Protein AF-A0ABD1WB17-F1 (afdb_monomer)

Foldseek 3Di:
DPVVCVPVDDPVLVVLVVVLVVQCPDPDPVSNDDVVVVVVSVVVSVVVVVVDDDDDDDDDDDDDDDDDDDDDDDDDDDPDPPPDDDDPPDDLDDPPAQKDKDKDDDPPDDDDLQDDDQAFIKIFIARNPPRDTPDMDTPDDHPVSDPQAKDAQTFDDDDWDADSVVRDTHTHTDDTSHHHPVVVVVVVD

Structure (mmCIF, N/CA/C/O backbone):
data_AF-A0ABD1WB17-F1
#
_entry.id   AF-A0ABD1WB17-F1
#
loop_
_atom_site.group_PDB
_atom_site.id
_atom_site.type_symbol
_atom_site.label_atom_id
_atom_site.label_alt_id
_atom_site.label_comp_id
_atom_site.label_asym_id
_atom_site.label_entity_id
_atom_site.label_seq_id
_atom_site.pdbx_PDB_ins_code
_atom_site.Cartn_x
_atom_site.Cartn_y
_atom_site.Cartn_z
_atom_site.occupancy
_atom_site.B_iso_or_equiv
_atom_site.auth_seq_id
_atom_site.auth_comp_id
_atom_site.auth_asym_id
_atom_site.auth_atom_id
_atom_site.pdbx_PDB_model_num
ATOM 1 N N . MET A 1 1 ? 2.586 19.339 8.508 1.00 58.25 1 MET A N 1
ATOM 2 C CA . MET A 1 1 ? 1.243 19.134 9.093 1.00 58.25 1 MET A CA 1
ATOM 3 C C . MET A 1 1 ? 0.232 19.172 7.961 1.00 58.25 1 MET A C 1
ATOM 5 O O . MET A 1 1 ? 0.450 19.942 7.033 1.00 58.25 1 MET A O 1
ATOM 9 N N . ASP A 1 2 ? -0.795 18.322 7.998 1.00 62.12 2 ASP A N 1
ATOM 10 C CA . ASP A 1 2 ? -1.829 18.265 6.956 1.00 62.12 2 ASP A CA 1
ATOM 11 C C . ASP A 1 2 ? -2.572 19.608 6.873 1.00 62.12 2 ASP A C 1
ATOM 13 O O . ASP A 1 2 ? -3.225 20.031 7.829 1.00 62.12 2 ASP A O 1
ATOM 17 N N . THR A 1 3 ? -2.436 20.297 5.739 1.00 72.06 3 THR A N 1
ATOM 18 C CA . THR A 1 3 ? -3.050 21.609 5.503 1.00 72.06 3 THR A CA 1
ATOM 19 C C . THR A 1 3 ? -4.571 21.531 5.401 1.00 72.06 3 THR A C 1
ATOM 21 O O . THR A 1 3 ? -5.233 22.544 5.607 1.00 72.06 3 THR A O 1
ATOM 24 N N . LYS A 1 4 ? -5.141 20.342 5.155 1.00 74.38 4 LYS A N 1
ATOM 25 C CA . LYS A 1 4 ? -6.593 20.117 5.089 1.00 74.38 4 LYS A CA 1
ATOM 26 C C . LYS A 1 4 ? -7.264 20.052 6.453 1.00 74.38 4 LYS A C 1
ATOM 28 O O . LYS A 1 4 ? -8.487 20.079 6.522 1.00 74.38 4 LYS A O 1
ATOM 33 N N . LEU A 1 5 ? -6.492 19.942 7.535 1.00 73.06 5 LEU A N 1
ATOM 34 C CA . LEU A 1 5 ? -7.065 19.917 8.877 1.00 73.06 5 LEU A CA 1
ATOM 35 C C . LEU A 1 5 ? -7.537 21.299 9.339 1.00 73.06 5 LEU A C 1
ATOM 37 O O . LEU A 1 5 ? -8.247 21.356 10.333 1.00 73.06 5 LEU A O 1
ATOM 41 N N . GLU A 1 6 ? -7.152 22.389 8.659 1.00 76.44 6 GLU A N 1
ATOM 42 C CA . GLU A 1 6 ? -7.655 23.762 8.880 1.00 76.44 6 GLU A CA 1
ATOM 43 C C . GLU A 1 6 ? -7.700 24.212 10.362 1.00 76.44 6 GLU A C 1
ATOM 45 O O . GLU A 1 6 ? -8.516 25.038 10.756 1.00 76.44 6 GLU A O 1
ATOM 50 N N . GLY A 1 7 ? -6.838 23.653 11.222 1.00 74.44 7 GLY A N 1
ATOM 51 C CA . GLY A 1 7 ? -6.840 23.928 12.665 1.00 74.44 7 GLY A CA 1
ATOM 52 C C . GLY A 1 7 ? -7.965 23.256 13.470 1.00 74.44 7 GLY A C 1
ATOM 53 O O . GLY A 1 7 ? -8.102 23.531 14.660 1.00 74.44 7 GLY A O 1
ATOM 54 N N . GLN A 1 8 ? -8.742 22.346 12.875 1.00 79.81 8 GLN A N 1
ATOM 55 C CA . GLN A 1 8 ? -9.822 21.583 13.516 1.00 79.81 8 GLN A CA 1
ATOM 56 C C . GLN A 1 8 ? -9.300 20.433 14.400 1.00 79.81 8 GLN A C 1
ATOM 58 O O . GLN A 1 8 ? -9.746 19.289 14.311 1.00 79.81 8 GLN A O 1
ATOM 63 N N . TYR A 1 9 ? -8.327 20.716 15.261 1.00 80.62 9 TYR A N 1
ATOM 64 C CA . TYR A 1 9 ? -7.780 19.754 16.214 1.00 80.62 9 TYR A CA 1
ATOM 65 C C . TYR A 1 9 ? -7.309 20.458 17.493 1.00 80.62 9 TYR A C 1
ATOM 67 O O . TYR A 1 9 ? -6.870 21.609 17.449 1.00 80.62 9 TYR A O 1
ATOM 75 N N . PRO A 1 10 ? -7.360 19.785 18.657 1.00 84.75 10 PRO A N 1
ATOM 76 C CA . PRO A 1 10 ? -6.843 20.356 19.893 1.00 84.75 10 PRO A CA 1
ATOM 77 C C . PRO A 1 10 ? -5.322 20.514 19.788 1.00 84.75 10 PRO A C 1
ATOM 79 O O . PRO A 1 10 ? -4.594 19.523 19.723 1.00 84.75 10 PRO A O 1
ATOM 82 N N . GLN A 1 11 ? -4.829 21.756 19.807 1.00 84.88 11 GLN A N 1
ATOM 83 C CA . GLN A 1 11 ? -3.396 22.058 19.669 1.00 84.88 11 GLN A CA 1
ATOM 84 C C . GLN A 1 11 ? -2.542 21.322 20.710 1.00 84.88 11 GLN A C 1
ATOM 86 O O . GLN A 1 11 ? -1.516 20.740 20.366 1.00 84.88 11 GLN A O 1
ATOM 91 N N . LYS A 1 12 ? -3.011 21.267 21.964 1.00 86.25 12 LYS A N 1
ATOM 92 C CA . LYS A 1 12 ? -2.354 20.520 23.047 1.00 86.25 12 LYS A CA 1
ATOM 93 C C . LYS A 1 12 ? -2.258 19.023 22.734 1.00 86.25 12 LYS A C 1
ATOM 95 O O . LYS A 1 12 ? -1.212 18.423 22.946 1.00 86.25 12 LYS A O 1
ATOM 100 N N . GLY A 1 13 ? -3.323 18.437 22.185 1.00 86.88 13 GLY A N 1
ATOM 101 C CA . GLY A 1 13 ? -3.338 17.024 21.807 1.00 86.88 13 GLY A CA 1
ATOM 102 C C . GLY A 1 13 ? -2.407 16.725 20.632 1.00 86.88 13 GLY A C 1
ATOM 103 O O . GLY A 1 13 ? -1.666 15.749 20.665 1.00 86.88 13 GLY A O 1
ATOM 104 N N . ALA A 1 14 ? -2.378 17.602 19.626 1.00 87.62 14 ALA A N 1
ATOM 105 C CA . ALA A 1 14 ? -1.456 17.473 18.501 1.00 87.62 14 ALA A CA 1
ATOM 106 C C . ALA A 1 14 ? 0.013 17.608 18.928 1.00 87.62 14 ALA A C 1
ATOM 108 O O . ALA A 1 14 ? 0.858 16.863 18.438 1.00 87.62 14 ALA A O 1
ATOM 109 N N . PHE A 1 15 ? 0.313 18.520 19.856 1.00 89.44 15 PHE A N 1
ATOM 110 C CA . PHE A 1 15 ? 1.656 18.674 20.408 1.00 89.44 15 PHE A CA 1
ATOM 111 C C . PHE A 1 15 ? 2.104 17.411 21.151 1.00 89.44 15 PHE A C 1
ATOM 113 O O . PHE A 1 15 ? 3.139 16.851 20.810 1.00 89.44 15 PHE A O 1
ATOM 120 N N . ILE A 1 16 ? 1.290 16.905 22.083 1.00 89.88 16 ILE A N 1
ATOM 121 C CA . ILE A 1 16 ? 1.591 15.674 22.833 1.00 89.88 16 ILE A CA 1
ATOM 122 C C . ILE A 1 16 ? 1.767 14.478 21.880 1.00 89.88 16 ILE A C 1
ATOM 124 O O . ILE A 1 16 ? 2.733 13.725 22.007 1.00 89.88 16 ILE A O 1
ATOM 128 N N . ALA A 1 17 ? 0.892 14.334 20.877 1.00 90.44 17 ALA A N 1
ATOM 129 C CA . ALA A 1 17 ? 1.001 13.282 19.864 1.00 90.44 17 ALA A CA 1
ATOM 130 C C . ALA A 1 17 ? 2.302 13.382 19.043 1.00 90.44 17 ALA A C 1
ATOM 132 O O . ALA A 1 17 ? 2.933 12.367 18.751 1.00 90.44 17 ALA A O 1
ATOM 133 N N . ALA A 1 18 ? 2.735 14.594 18.686 1.00 90.81 18 ALA A N 1
ATOM 134 C CA . ALA A 1 18 ? 4.003 14.800 17.991 1.00 90.81 18 ALA A CA 1
ATOM 135 C C . ALA A 1 18 ? 5.208 14.478 18.892 1.00 90.81 18 ALA A C 1
ATOM 137 O O . ALA A 1 18 ? 6.166 13.851 18.437 1.00 90.81 18 ALA A O 1
ATOM 138 N N . THR A 1 19 ? 5.146 14.858 20.170 1.00 92.00 19 THR A N 1
ATOM 139 C CA . THR A 1 19 ? 6.204 14.602 21.153 1.00 92.00 19 THR A CA 1
ATOM 140 C C . THR A 1 19 ? 6.411 13.112 21.400 1.00 92.00 19 THR A C 1
ATOM 142 O O . THR A 1 19 ? 7.558 12.680 21.422 1.00 92.00 19 THR A O 1
ATOM 145 N N . ILE A 1 20 ? 5.343 12.315 21.531 1.00 93.75 20 ILE A N 1
ATOM 146 C CA . ILE A 1 20 ? 5.462 10.859 21.735 1.00 93.75 20 ILE A CA 1
ATOM 147 C C . ILE A 1 20 ? 5.900 10.131 20.451 1.00 93.75 20 ILE A C 1
ATOM 149 O O . ILE A 1 20 ? 6.627 9.141 20.514 1.00 93.75 20 ILE A O 1
ATOM 153 N N . ALA A 1 21 ? 5.521 10.634 19.269 1.00 93.69 21 ALA A N 1
ATOM 154 C CA . ALA A 1 21 ? 5.894 10.031 17.987 1.00 93.69 21 ALA A CA 1
ATOM 155 C C . ALA A 1 21 ? 7.385 10.210 17.650 1.00 93.69 21 ALA A C 1
ATOM 157 O O . ALA A 1 21 ? 7.997 9.316 17.064 1.00 93.69 21 ALA A O 1
ATOM 158 N N . LEU A 1 22 ? 7.983 11.342 18.028 1.00 92.81 22 LEU A N 1
ATOM 159 C CA . LEU A 1 22 ? 9.381 11.655 17.728 1.00 92.81 22 LEU A CA 1
ATOM 160 C C . LEU A 1 22 ? 10.385 10.585 18.219 1.00 92.81 22 LEU A C 1
ATOM 162 O O . LEU A 1 22 ? 11.173 10.112 17.397 1.00 92.81 22 LEU A O 1
ATOM 166 N N . PRO A 1 23 ? 10.376 10.149 19.495 1.00 92.81 23 PRO A N 1
ATOM 167 C CA . PRO A 1 23 ? 11.294 9.117 19.967 1.00 92.81 23 PRO A CA 1
ATOM 168 C C . PRO A 1 23 ? 10.953 7.730 19.399 1.00 92.81 23 PRO A C 1
ATOM 170 O O . PRO A 1 23 ? 11.864 6.944 19.146 1.00 92.81 23 PRO A O 1
ATOM 173 N N . CYS A 1 24 ? 9.679 7.439 19.093 1.00 93.56 24 CYS A N 1
ATOM 174 C CA . CYS A 1 24 ? 9.278 6.190 18.426 1.00 93.56 24 CYS A CA 1
ATOM 175 C C . CYS A 1 24 ? 9.945 6.014 17.053 1.00 93.56 24 CYS A C 1
ATOM 177 O O . CYS A 1 24 ? 10.317 4.904 16.677 1.00 93.56 24 CYS A O 1
ATOM 179 N N . LEU A 1 25 ? 10.125 7.115 16.320 1.00 93.00 25 LEU A N 1
ATOM 180 C CA . LEU A 1 25 ? 10.757 7.140 14.999 1.00 93.00 25 LEU A CA 1
ATOM 181 C C . LEU A 1 25 ? 12.289 7.262 15.060 1.00 93.00 25 LEU A C 1
ATOM 183 O O . LEU A 1 25 ? 12.939 7.387 14.020 1.00 93.00 25 LEU A O 1
ATOM 187 N N . SER A 1 26 ? 12.888 7.238 16.256 1.00 90.19 26 SER A N 1
ATOM 188 C CA . SER A 1 26 ? 14.334 7.385 16.403 1.00 90.19 26 SER A CA 1
ATOM 189 C C . SER A 1 26 ? 15.094 6.252 15.708 1.00 90.19 26 SER A C 1
ATOM 191 O O . SER A 1 26 ? 14.714 5.075 15.765 1.00 90.19 26 SER A O 1
ATOM 193 N N . ARG A 1 27 ? 16.216 6.600 15.068 1.00 88.56 27 ARG A N 1
ATOM 194 C CA . ARG A 1 27 ? 17.145 5.627 14.470 1.00 88.56 27 ARG A CA 1
ATOM 195 C C . ARG A 1 27 ? 17.815 4.757 15.527 1.00 88.56 27 ARG A C 1
ATOM 197 O O . ARG A 1 27 ? 18.153 3.614 15.246 1.00 88.56 27 ARG A O 1
ATOM 204 N N . GLU A 1 28 ? 17.990 5.289 16.732 1.00 90.12 28 GLU A N 1
ATOM 205 C CA . GLU A 1 28 ? 18.621 4.584 17.840 1.00 90.12 28 GLU A CA 1
ATOM 206 C C . GLU A 1 28 ? 17.569 3.782 18.616 1.00 90.12 28 GLU A C 1
ATOM 208 O O . GLU A 1 28 ? 16.696 4.381 19.248 1.00 90.12 28 GLU A O 1
ATOM 213 N N . PRO A 1 29 ? 17.648 2.436 18.641 1.00 87.75 29 PRO A N 1
ATOM 214 C CA . PRO A 1 29 ? 16.646 1.608 19.314 1.00 87.75 29 PRO A CA 1
ATOM 215 C C . PRO A 1 29 ? 16.513 1.908 20.809 1.00 87.75 29 PRO A C 1
ATOM 217 O O . PRO A 1 29 ? 15.438 1.760 21.372 1.00 87.75 29 PRO A O 1
ATOM 220 N N . LYS A 1 30 ? 17.600 2.364 21.444 1.00 89.56 30 LYS A N 1
ATOM 221 C CA . LYS A 1 30 ? 17.641 2.697 22.876 1.00 89.56 30 LYS A CA 1
ATOM 222 C C . LYS A 1 30 ? 16.856 3.961 23.232 1.00 89.56 30 LYS A C 1
ATOM 224 O O . LYS A 1 30 ? 16.515 4.137 24.392 1.00 89.56 30 LYS A O 1
ATOM 229 N N . LEU A 1 31 ? 16.603 4.833 22.254 1.00 91.38 31 LEU A N 1
ATOM 230 C CA . LEU A 1 31 ? 15.829 6.062 22.435 1.00 91.38 31 LEU A CA 1
ATOM 231 C C . LEU A 1 31 ? 14.335 5.854 22.162 1.00 91.38 31 LEU A C 1
ATOM 233 O O . LEU A 1 31 ? 13.552 6.784 22.337 1.00 91.38 31 LEU A O 1
ATOM 237 N N . ARG A 1 32 ? 13.936 4.659 21.707 1.00 94.94 32 ARG A N 1
ATOM 238 C CA . ARG A 1 32 ? 12.530 4.337 21.472 1.00 94.94 32 ARG A CA 1
ATOM 239 C C . ARG A 1 32 ? 11.870 3.998 22.810 1.00 94.94 32 ARG A C 1
ATOM 241 O O . ARG A 1 32 ? 12.412 3.172 23.547 1.00 94.94 32 ARG A O 1
ATOM 248 N N . PRO A 1 33 ? 10.724 4.614 23.129 1.00 95.25 33 PRO A N 1
ATOM 249 C CA . PRO A 1 33 ? 10.045 4.374 24.390 1.00 95.25 33 PRO A CA 1
ATOM 250 C C . PRO A 1 33 ? 9.483 2.952 24.431 1.00 95.25 33 PRO A C 1
ATOM 252 O O . PRO A 1 33 ? 9.235 2.320 23.399 1.00 95.25 33 PRO A O 1
ATOM 255 N N . ASN A 1 34 ? 9.245 2.452 25.641 1.00 93.75 34 ASN A N 1
ATOM 256 C CA . ASN A 1 34 ? 8.496 1.215 25.810 1.00 93.75 34 ASN A CA 1
ATOM 257 C C . ASN A 1 34 ? 7.017 1.468 25.472 1.00 93.75 34 ASN A C 1
ATOM 259 O O . ASN A 1 34 ? 6.482 2.541 25.753 1.00 93.75 34 ASN A O 1
ATOM 263 N N . MET A 1 35 ? 6.327 0.467 24.926 1.00 93.94 35 MET A N 1
ATOM 264 C CA . MET A 1 35 ? 4.904 0.573 24.603 1.00 93.94 35 MET A CA 1
ATOM 265 C C . MET A 1 35 ? 4.048 0.957 25.810 1.00 93.94 35 MET A C 1
ATOM 267 O O . MET A 1 35 ? 3.045 1.634 25.630 1.00 93.94 35 MET A O 1
ATOM 271 N N . THR A 1 36 ? 4.453 0.613 27.033 1.00 93.62 36 THR A N 1
ATOM 272 C CA . THR A 1 36 ? 3.758 1.049 28.254 1.00 93.62 36 THR A CA 1
ATOM 273 C C . THR A 1 36 ? 3.724 2.576 28.403 1.00 93.62 36 THR A C 1
ATOM 275 O O . THR A 1 36 ? 2.696 3.133 28.775 1.00 93.62 36 THR A O 1
ATOM 278 N N . GLU A 1 37 ? 4.823 3.260 28.077 1.00 91.69 37 GLU A N 1
ATOM 279 C CA . GLU A 1 37 ? 4.939 4.727 28.126 1.00 91.69 37 GLU A CA 1
ATOM 280 C C . GLU A 1 37 ? 4.180 5.396 26.970 1.00 91.69 37 GLU A C 1
ATOM 282 O O . GLU A 1 37 ? 3.561 6.452 27.121 1.00 91.69 37 GLU A O 1
ATOM 287 N N . VAL A 1 38 ? 4.172 4.743 25.806 1.00 94.81 38 VAL A N 1
ATOM 288 C CA . VAL A 1 38 ? 3.355 5.176 24.669 1.00 94.81 38 VAL A CA 1
ATOM 289 C C . VAL A 1 38 ? 1.871 5.087 25.022 1.00 94.81 38 VAL A C 1
ATOM 291 O O . VAL A 1 38 ? 1.133 6.046 24.809 1.00 94.81 38 VAL A O 1
ATOM 294 N N . LEU A 1 39 ? 1.429 3.964 25.592 1.00 93.56 39 LEU A N 1
ATOM 295 C CA . LEU A 1 39 ? 0.028 3.734 25.938 1.00 93.56 39 LEU A CA 1
ATOM 296 C C . LEU A 1 39 ? -0.477 4.731 26.981 1.00 93.56 39 LEU A C 1
ATOM 298 O O . LEU A 1 39 ? -1.528 5.327 26.757 1.00 93.56 39 LEU A O 1
ATOM 302 N N . SER A 1 40 ? 0.285 4.994 28.046 1.00 92.19 40 SER A N 1
ATOM 303 C CA . SER A 1 40 ? -0.122 5.973 29.063 1.00 92.19 40 SER A CA 1
ATOM 304 C C . SER A 1 40 ? -0.321 7.374 28.472 1.00 92.19 40 SER A C 1
ATOM 306 O O . SER A 1 40 ? -1.308 8.049 28.770 1.00 92.19 40 SER A O 1
ATOM 308 N N . THR A 1 41 ? 0.565 7.789 27.565 1.00 90.38 41 THR A N 1
ATOM 309 C CA . THR A 1 41 ? 0.472 9.095 26.898 1.00 90.38 41 THR A CA 1
ATOM 310 C C . THR A 1 41 ? -0.719 9.156 25.931 1.00 90.38 41 THR A C 1
ATOM 312 O O . THR A 1 41 ? -1.404 10.175 25.823 1.00 90.38 41 THR A O 1
ATOM 315 N N . LEU A 1 42 ? -1.009 8.059 25.223 1.00 91.75 42 LEU A N 1
ATOM 316 C CA . LEU A 1 42 ? -2.160 7.975 24.319 1.00 91.75 42 LEU A CA 1
ATOM 317 C C . LEU A 1 42 ? -3.500 7.931 25.072 1.00 91.75 42 LEU A C 1
ATOM 319 O O . LEU A 1 42 ? -4.488 8.481 24.585 1.00 91.75 42 LEU A O 1
ATOM 323 N N . GLU A 1 43 ? -3.552 7.317 26.251 1.00 92.25 43 GLU A N 1
ATOM 324 C CA . GLU A 1 43 ? -4.732 7.323 27.122 1.00 92.25 43 GLU A CA 1
ATOM 325 C C . GLU A 1 43 ? -5.028 8.733 27.658 1.00 92.25 43 GLU A C 1
ATOM 327 O O . GLU A 1 43 ? -6.182 9.175 27.628 1.00 92.25 43 GLU A O 1
ATOM 332 N N . GLU A 1 44 ? -3.997 9.501 28.032 1.00 87.31 44 GLU A N 1
ATOM 333 C CA . GLU A 1 44 ? -4.152 10.920 28.380 1.00 87.31 44 GLU A CA 1
ATOM 334 C C . GLU A 1 44 ? -4.764 11.711 27.209 1.00 87.31 44 GLU A C 1
ATOM 336 O O . GLU A 1 44 ? -5.723 12.469 27.393 1.00 87.31 44 GLU A O 1
ATOM 341 N N . LEU A 1 45 ? -4.296 11.480 25.978 1.00 86.25 45 LEU A N 1
ATOM 342 C CA . LEU A 1 45 ? -4.859 12.106 24.776 1.00 86.25 45 LEU A CA 1
ATOM 343 C C . LEU A 1 45 ? -6.335 11.752 24.540 1.00 86.25 45 LEU A C 1
ATOM 345 O O . LEU A 1 45 ? -7.108 12.606 24.091 1.00 86.25 45 LEU A O 1
ATOM 349 N N . GLN A 1 46 ? -6.750 10.523 24.853 1.00 85.31 46 GLN A N 1
ATOM 350 C CA . GLN A 1 46 ? -8.158 10.125 24.781 1.00 85.31 46 GLN A CA 1
ATOM 351 C C . GLN A 1 46 ? -9.007 10.853 25.831 1.00 85.31 46 GLN A C 1
ATOM 353 O O . GLN A 1 46 ? -10.114 11.294 25.514 1.00 85.31 46 GLN A O 1
ATOM 358 N N . SER A 1 47 ? -8.471 11.077 27.034 1.00 77.06 47 SER A N 1
ATOM 359 C CA . SER A 1 47 ? -9.159 11.843 28.084 1.00 77.06 47 SER A CA 1
ATOM 360 C C . SER A 1 47 ? -9.350 13.328 27.712 1.00 77.06 47 SER A C 1
ATOM 362 O O . SER A 1 47 ? -10.402 13.921 27.975 1.00 77.06 47 SER A O 1
ATOM 364 N N . LEU A 1 48 ? -8.390 13.925 26.993 1.00 71.88 48 LEU A N 1
ATOM 365 C CA . LEU A 1 48 ? -8.473 15.309 26.502 1.00 71.88 48 LEU A CA 1
ATOM 366 C C . LEU A 1 48 ? -9.500 15.474 25.371 1.00 71.88 48 LEU A C 1
ATOM 368 O O . LEU A 1 48 ? -10.113 16.534 25.230 1.00 71.88 48 LEU A O 1
ATOM 372 N N . LYS A 1 49 ? -9.748 14.415 24.594 1.00 66.31 49 LYS A N 1
ATOM 373 C CA . LYS A 1 49 ? -10.804 14.381 23.573 1.00 66.31 49 LYS A CA 1
ATOM 374 C C . LYS A 1 49 ? -12.200 14.459 24.199 1.00 66.31 49 LYS A C 1
ATOM 376 O O . LYS A 1 49 ? -13.052 15.172 23.670 1.00 66.31 49 LYS A O 1
ATOM 381 N N . SER A 1 50 ? -12.429 13.797 25.338 1.00 56.44 50 SER A N 1
ATOM 382 C CA . SER A 1 50 ? -13.727 13.811 26.036 1.00 56.44 50 SER A CA 1
ATOM 383 C C . SER A 1 50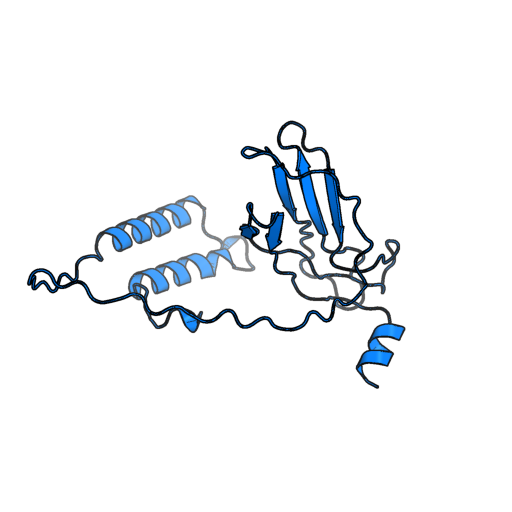 ? -14.096 15.154 26.677 1.00 56.44 50 SER A C 1
ATOM 385 O O . SER A 1 50 ? -15.277 15.412 26.884 1.00 56.44 50 SER A O 1
ATOM 387 N N . ALA A 1 51 ? -13.128 16.041 26.928 1.00 54.69 51 ALA A N 1
ATOM 388 C CA . ALA A 1 51 ? -13.369 17.348 27.547 1.00 54.69 51 ALA A CA 1
ATOM 389 C C . ALA A 1 51 ? -13.731 18.475 26.548 1.00 54.69 51 ALA A C 1
ATOM 391 O O . ALA A 1 51 ? -13.929 19.615 26.959 1.00 54.69 51 ALA A O 1
ATOM 392 N N . SER A 1 52 ? -13.817 18.189 25.238 1.00 56.56 52 SER A N 1
ATOM 393 C CA . SER A 1 52 ? -13.910 19.208 24.172 1.00 56.56 52 SER A CA 1
ATOM 394 C C . SER A 1 52 ? -15.213 19.217 23.348 1.00 56.56 52 SER A C 1
ATOM 396 O O . SER A 1 52 ? -15.192 19.501 22.152 1.00 56.56 52 SER A O 1
ATOM 398 N N . ARG A 1 53 ? -16.381 18.987 23.971 1.00 45.62 53 ARG A N 1
ATOM 399 C CA . ARG A 1 53 ? -17.681 19.530 23.493 1.00 45.62 53 ARG A CA 1
ATOM 400 C C . ARG A 1 53 ? -18.525 19.974 24.700 1.00 45.62 53 ARG A C 1
ATOM 402 O O . ARG A 1 53 ? -18.628 19.183 25.633 1.00 45.62 53 ARG A O 1
ATOM 409 N N . PRO A 1 54 ? -19.117 21.193 24.704 1.00 43.22 54 PRO A N 1
ATOM 410 C CA . PRO A 1 54 ? -20.044 21.643 23.655 1.00 43.22 54 PRO A CA 1
ATOM 411 C C . PRO A 1 54 ? -19.874 23.109 23.191 1.00 43.22 54 PRO A C 1
ATOM 413 O O . PRO A 1 54 ? -19.611 24.001 23.987 1.00 43.22 54 PRO A O 1
ATOM 416 N N . PHE A 1 55 ? -20.175 23.390 21.918 1.00 31.67 55 PHE A N 1
ATOM 417 C CA . PHE A 1 55 ? -20.732 24.691 21.522 1.00 31.67 55 PHE A CA 1
ATOM 418 C C . PHE A 1 55 ? -22.153 24.447 21.016 1.00 31.67 55 PHE A C 1
ATOM 420 O O . PHE A 1 55 ? -22.361 23.882 19.943 1.00 31.67 55 PHE A O 1
ATOM 427 N N . LYS A 1 56 ? -23.128 24.818 21.848 1.00 38.44 56 LYS A N 1
ATOM 428 C CA . LYS A 1 56 ? -24.554 24.863 21.528 1.00 38.44 56 LYS A CA 1
ATOM 429 C C . LYS A 1 56 ? -24.944 26.340 21.518 1.00 38.44 56 LYS A C 1
ATOM 431 O O . LYS A 1 56 ? -24.977 26.967 22.569 1.00 38.44 56 LYS A O 1
ATOM 436 N N . GLY A 1 57 ? -25.184 26.889 20.332 1.00 31.45 57 GLY A N 1
ATOM 437 C CA . GLY A 1 57 ? -25.932 28.129 20.142 1.00 31.45 57 GLY A CA 1
ATOM 438 C C . GLY A 1 57 ? -27.289 27.750 19.571 1.00 31.45 57 GLY A C 1
ATOM 439 O O . GLY A 1 57 ? -27.384 27.328 18.423 1.00 31.45 57 GLY A O 1
ATOM 440 N N . GLU A 1 58 ? -28.307 27.794 20.417 1.00 32.12 58 GLU A N 1
ATOM 441 C CA . GLU A 1 58 ? -29.692 27.439 20.129 1.00 32.12 58 GLU A CA 1
ATOM 442 C C . GLU A 1 58 ? -30.455 28.686 19.671 1.00 32.12 58 GLU A C 1
ATOM 444 O O . GLU A 1 58 ? -30.260 29.755 20.237 1.00 32.12 58 GLU A O 1
ATOM 449 N N . ASN A 1 59 ? -31.327 28.546 18.670 1.00 30.03 59 ASN A N 1
ATOM 450 C CA . ASN A 1 59 ? -32.680 29.098 18.730 1.00 30.03 59 ASN A CA 1
ATOM 451 C C . ASN A 1 59 ? -33.576 28.396 17.705 1.00 30.03 59 ASN A C 1
ATOM 453 O O . ASN A 1 59 ? -33.338 28.418 16.500 1.00 30.03 59 ASN A O 1
ATOM 457 N N . ARG A 1 60 ? -34.611 27.739 18.232 1.00 38.22 60 ARG A N 1
ATOM 458 C CA . ARG A 1 60 ? -35.704 27.103 17.497 1.00 38.22 60 ARG A CA 1
ATOM 459 C C . ARG A 1 60 ? -36.686 28.167 17.011 1.00 38.22 60 ARG A C 1
ATOM 461 O O . ARG A 1 60 ? -37.178 28.931 17.830 1.00 38.22 60 ARG A O 1
ATOM 468 N N . THR A 1 61 ? -37.078 28.112 15.742 1.00 25.50 61 THR A N 1
ATOM 469 C CA . THR A 1 61 ? -38.467 28.373 15.332 1.00 25.50 61 THR A CA 1
ATOM 470 C C . THR A 1 61 ? -38.880 27.380 14.245 1.00 25.50 61 THR A C 1
ATOM 472 O O . THR A 1 61 ? -38.061 26.872 13.484 1.00 25.50 61 THR A O 1
ATOM 475 N N . SER A 1 62 ? -40.156 27.024 14.324 1.00 29.62 62 SER A N 1
ATOM 476 C CA . SER A 1 62 ? -40.888 25.972 13.627 1.00 29.62 62 SER A CA 1
ATOM 477 C C . SER A 1 62 ? -41.010 26.148 12.111 1.00 29.62 62 SER A C 1
ATOM 479 O O . SER A 1 62 ? -41.042 27.269 11.630 1.00 29.62 62 SER A O 1
ATOM 481 N N . PHE A 1 63 ? -41.173 24.996 11.445 1.00 36.69 63 PHE A N 1
ATOM 482 C CA . PHE A 1 63 ? -41.889 24.723 10.189 1.00 36.69 63 PHE A CA 1
ATOM 483 C C . PHE A 1 63 ? -41.888 25.803 9.095 1.00 36.69 63 PHE A C 1
ATOM 485 O O . PHE A 1 63 ? -42.619 26.773 9.203 1.00 36.69 63 PHE A O 1
ATOM 492 N N . ASP A 1 64 ? -41.211 25.511 7.977 1.00 26.05 64 ASP A N 1
ATOM 493 C CA . ASP A 1 64 ? -41.825 25.626 6.649 1.00 26.05 64 ASP A CA 1
ATOM 494 C C . ASP A 1 64 ? -41.099 24.751 5.616 1.00 26.05 64 ASP A C 1
ATOM 496 O O . ASP A 1 64 ? -39.870 24.680 5.544 1.00 26.05 64 ASP A O 1
ATOM 500 N N . ALA A 1 65 ? -41.896 24.023 4.838 1.00 37.88 65 ALA A N 1
ATOM 501 C CA . ALA A 1 65 ? -41.461 23.166 3.750 1.00 37.88 65 ALA A CA 1
ATOM 502 C C . ALA A 1 65 ? -41.153 24.008 2.507 1.00 37.88 65 ALA A C 1
ATOM 504 O O . ALA A 1 65 ? -42.051 24.671 2.000 1.00 37.88 65 ALA A O 1
ATOM 505 N N . VAL A 1 66 ? -39.937 23.926 1.949 1.00 26.67 66 VAL A N 1
ATOM 506 C CA . VAL A 1 66 ? -39.665 24.427 0.589 1.00 26.67 66 VAL A CA 1
ATOM 507 C C . VAL A 1 66 ? -38.696 23.509 -0.173 1.00 26.67 66 VAL A C 1
ATOM 509 O O . VAL A 1 66 ? -37.489 23.510 0.035 1.00 26.67 66 VAL A O 1
ATOM 512 N N . SER A 1 67 ? -39.302 22.730 -1.072 1.00 29.69 67 SER A N 1
ATOM 513 C CA . SER A 1 67 ? -38.883 22.376 -2.438 1.00 29.69 67 SER A CA 1
ATOM 514 C C . SER A 1 67 ? -37.439 21.918 -2.720 1.00 29.69 67 SER A C 1
ATOM 516 O O . SER A 1 67 ? -36.518 22.709 -2.921 1.00 29.69 67 SER A O 1
ATOM 518 N N . MET A 1 68 ? -37.288 20.602 -2.908 1.00 34.97 68 MET A N 1
ATOM 519 C CA . MET A 1 68 ? -36.196 20.000 -3.680 1.00 34.97 68 MET A CA 1
ATOM 520 C C . MET A 1 68 ? -36.251 20.483 -5.138 1.00 34.97 68 MET A C 1
ATOM 522 O O . MET A 1 68 ? -37.221 20.219 -5.844 1.00 34.97 68 MET A O 1
ATOM 526 N N . SER A 1 69 ? -35.189 21.136 -5.615 1.00 28.16 69 SER A N 1
ATOM 527 C CA . SER A 1 69 ? -34.978 21.369 -7.051 1.00 28.16 69 SER A CA 1
ATOM 528 C C . SER A 1 69 ? -34.130 20.236 -7.655 1.00 28.16 69 SER A C 1
ATOM 530 O O . SER A 1 69 ? -33.155 19.815 -7.029 1.00 28.16 69 SER A O 1
ATOM 532 N N . PRO A 1 70 ? -34.450 19.724 -8.859 1.00 35.62 70 PRO A N 1
ATOM 533 C CA . PRO A 1 70 ? -33.797 18.544 -9.417 1.00 35.62 70 PRO A CA 1
ATOM 534 C C . PRO A 1 70 ? -32.428 18.890 -10.023 1.00 35.62 70 PRO A C 1
ATOM 536 O O . PRO A 1 70 ? -32.327 19.665 -10.977 1.00 35.62 70 PRO A O 1
ATOM 539 N N . LEU A 1 71 ? -31.360 18.277 -9.504 1.00 36.72 71 LEU A N 1
ATOM 540 C CA . LEU A 1 71 ? -30.031 18.331 -10.116 1.00 36.72 71 LEU A CA 1
ATOM 541 C C . LEU A 1 71 ? -30.032 17.520 -11.421 1.00 36.72 71 LEU A C 1
ATOM 543 O O . LEU A 1 71 ? -30.162 16.296 -11.427 1.00 36.72 71 LEU A O 1
ATOM 547 N N . LYS A 1 72 ? -29.900 18.235 -12.542 1.00 37.72 72 LYS A N 1
ATOM 548 C CA . LYS A 1 72 ? -29.791 17.688 -13.899 1.00 37.72 72 LYS A CA 1
ATOM 549 C C . LYS A 1 72 ? -28.614 16.714 -14.013 1.00 37.72 72 LYS A C 1
ATOM 551 O O . LYS A 1 72 ? -27.465 17.070 -13.762 1.00 37.72 72 LYS A O 1
ATOM 556 N N . HIS A 1 73 ? -28.921 15.510 -14.488 1.00 39.31 73 HIS A N 1
ATOM 557 C CA . HIS A 1 73 ? -27.968 14.482 -14.894 1.00 39.31 73 HIS A CA 1
ATOM 558 C C . HIS A 1 73 ? -27.114 15.009 -16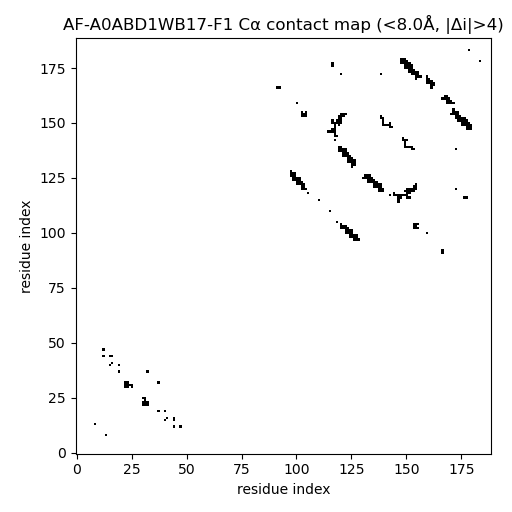.062 1.00 39.31 73 HIS A C 1
ATOM 560 O O . HIS A 1 73 ? -27.604 15.160 -17.182 1.00 39.31 73 HIS A O 1
ATOM 566 N N . ARG A 1 74 ? -25.837 15.318 -15.818 1.00 29.44 74 ARG A N 1
ATOM 567 C CA . ARG A 1 74 ? -24.868 15.584 -16.890 1.00 29.44 74 ARG A CA 1
ATOM 568 C C . ARG A 1 74 ? -24.129 14.286 -17.203 1.00 29.44 74 ARG A C 1
ATOM 570 O O . ARG A 1 74 ? -23.251 13.866 -16.457 1.00 29.44 74 ARG A O 1
ATOM 577 N N . ASN A 1 75 ? -24.515 13.644 -18.302 1.00 37.03 75 ASN A N 1
ATOM 578 C CA . ASN A 1 75 ? -23.786 12.513 -18.866 1.00 37.03 75 ASN A CA 1
ATOM 579 C C . ASN A 1 75 ? -22.494 13.030 -19.516 1.00 37.03 75 ASN A C 1
ATOM 581 O O . ASN A 1 75 ? -22.561 13.739 -20.518 1.00 37.03 75 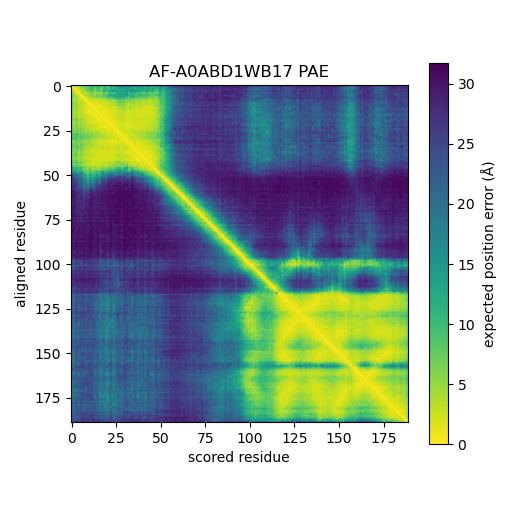ASN A O 1
ATOM 585 N N . SER A 1 76 ? -21.333 12.666 -18.966 1.00 32.09 76 SER A N 1
ATOM 586 C CA . SER A 1 76 ? -20.058 12.794 -19.682 1.00 32.09 76 SER A CA 1
ATOM 587 C C . SER A 1 76 ? -19.852 11.595 -20.616 1.00 32.09 76 SER A C 1
ATOM 589 O O . SER A 1 76 ? -20.170 10.465 -20.229 1.00 32.09 76 SER A O 1
ATOM 591 N N . PRO A 1 77 ? -19.311 11.804 -21.829 1.00 37.00 77 PRO A N 1
ATOM 592 C CA . PRO A 1 77 ? -19.064 10.728 -22.774 1.00 37.00 77 PRO A CA 1
ATOM 593 C C . PRO A 1 77 ? -17.876 9.872 -22.315 1.00 37.00 77 PRO A C 1
ATOM 595 O O . PRO A 1 77 ? -16.827 10.373 -21.914 1.00 37.00 77 PRO A O 1
ATOM 598 N N . ARG A 1 78 ? -18.075 8.553 -22.362 1.00 40.47 78 ARG A N 1
ATOM 599 C CA . ARG A 1 78 ? -17.063 7.522 -22.119 1.00 40.47 78 ARG A CA 1
ATOM 600 C C . ARG A 1 78 ? -16.040 7.522 -23.257 1.00 40.47 78 ARG A C 1
ATOM 602 O O . ARG A 1 78 ? -16.391 7.114 -24.356 1.00 40.47 78 ARG A O 1
ATOM 609 N N . ASN A 1 79 ? -14.778 7.821 -22.963 1.00 33.25 79 ASN A N 1
ATOM 610 C CA . ASN A 1 79 ? -13.662 7.225 -23.698 1.00 33.25 79 ASN A CA 1
ATOM 611 C C . ASN A 1 79 ? -13.080 6.116 -22.820 1.00 33.25 79 ASN A C 1
ATOM 613 O O . ASN A 1 79 ? -12.344 6.367 -21.869 1.00 33.25 79 ASN A O 1
ATOM 617 N N . VAL A 1 80 ? -13.510 4.883 -23.094 1.00 35.44 80 VAL A N 1
ATOM 618 C CA . VAL A 1 80 ? -12.982 3.673 -22.460 1.00 35.44 80 VAL A CA 1
ATOM 619 C C . VAL A 1 80 ? -11.613 3.408 -23.072 1.00 35.44 80 VAL A C 1
ATOM 621 O O . VAL A 1 80 ? -11.525 2.967 -24.214 1.00 35.44 80 VAL A O 1
ATOM 624 N N . THR A 1 81 ? -10.543 3.670 -22.326 1.00 31.59 81 THR A N 1
ATOM 625 C CA . THR A 1 81 ? -9.214 3.179 -22.692 1.00 31.59 81 THR A CA 1
ATOM 626 C C . THR A 1 81 ? -9.208 1.662 -22.511 1.00 31.59 81 THR A C 1
ATOM 628 O O . THR A 1 81 ? -9.257 1.137 -21.399 1.00 31.59 81 THR A O 1
ATOM 631 N N . THR A 1 82 ? -9.206 0.949 -23.631 1.00 34.22 82 THR A N 1
ATOM 632 C CA . THR A 1 82 ? -9.147 -0.509 -23.746 1.00 34.22 82 THR A CA 1
ATOM 633 C C . THR A 1 82 ? -7.755 -1.028 -23.377 1.00 34.22 82 THR A C 1
ATOM 635 O O . THR A 1 82 ? -6.944 -1.298 -24.254 1.00 34.22 82 THR A O 1
ATOM 638 N N . LEU A 1 83 ? -7.454 -1.153 -22.082 1.00 38.09 83 LEU A N 1
ATOM 639 C CA . LEU A 1 83 ? -6.291 -1.923 -21.600 1.00 38.09 83 LEU A CA 1
ATOM 640 C C . LEU A 1 83 ? -6.620 -2.897 -20.457 1.00 38.09 83 LEU A C 1
ATOM 642 O O . LEU A 1 83 ? -5.746 -3.630 -20.003 1.00 38.09 83 LEU A O 1
ATOM 646 N N . ALA A 1 84 ? -7.881 -2.970 -20.029 1.00 30.25 84 ALA A N 1
ATOM 647 C CA . ALA A 1 84 ? -8.360 -4.051 -19.179 1.00 30.25 84 ALA A CA 1
ATOM 648 C C . ALA A 1 84 ? -9.032 -5.108 -20.064 1.00 30.25 84 ALA A C 1
ATOM 650 O O . ALA A 1 84 ? -10.049 -4.832 -20.702 1.00 30.25 84 ALA A O 1
ATOM 651 N N . SER A 1 85 ? -8.453 -6.307 -20.124 1.00 30.62 85 SER A N 1
ATOM 652 C CA . SER A 1 85 ? -9.085 -7.478 -20.737 1.00 30.62 85 SER A CA 1
ATOM 653 C C . SER A 1 85 ? -10.505 -7.664 -20.177 1.00 30.62 85 SER A C 1
ATOM 655 O O . SER A 1 85 ? -10.698 -7.488 -18.970 1.00 30.62 85 SER A O 1
ATOM 657 N N . PRO A 1 86 ? -11.507 -8.017 -21.002 1.00 33.97 86 PRO A N 1
ATOM 658 C CA . PRO A 1 86 ? -12.866 -8.209 -20.516 1.00 33.97 86 PRO A CA 1
ATOM 659 C C . PRO A 1 86 ? -12.898 -9.407 -19.561 1.00 33.97 86 PRO A C 1
ATOM 661 O O . PRO A 1 86 ? -12.618 -10.540 -19.952 1.00 33.97 86 PRO A O 1
ATOM 664 N N . LEU A 1 87 ? -13.221 -9.153 -18.292 1.00 35.06 87 LEU A N 1
ATOM 665 C CA . LEU A 1 87 ? -13.549 -10.210 -17.341 1.00 35.06 87 LEU A CA 1
ATOM 666 C C . LEU A 1 87 ? -14.860 -10.887 -17.781 1.00 35.06 87 LEU A C 1
ATOM 668 O O . LEU A 1 87 ? -15.798 -10.180 -18.165 1.00 35.06 87 LEU A O 1
ATOM 672 N N . PRO A 1 88 ? -14.963 -12.227 -17.699 1.00 33.25 88 PRO A N 1
ATOM 673 C CA . PRO A 1 88 ? -16.222 -12.927 -17.894 1.00 33.25 88 PRO A CA 1
ATOM 674 C C . PRO A 1 88 ? -17.293 -12.379 -16.951 1.00 33.25 88 PRO A C 1
ATOM 676 O O . PRO A 1 88 ? -17.088 -12.239 -15.745 1.00 33.25 88 PRO A O 1
ATOM 679 N N . SER A 1 89 ? -18.452 -12.078 -17.518 1.00 38.03 89 SER A N 1
ATOM 680 C CA . SER A 1 89 ? -19.654 -11.602 -16.845 1.00 38.03 89 SER A CA 1
ATOM 681 C C . SER A 1 89 ? -20.320 -12.708 -16.013 1.00 38.03 89 SER A C 1
ATOM 683 O O . SER A 1 89 ? -21.390 -13.183 -16.357 1.00 38.03 89 SER A O 1
ATOM 685 N N . TYR A 1 90 ? -19.700 -13.114 -14.906 1.00 38.28 90 TYR A N 1
ATOM 686 C CA . TYR A 1 90 ? -20.281 -13.932 -13.826 1.00 38.28 90 TYR A CA 1
ATOM 687 C C . TYR A 1 90 ? -19.483 -13.575 -12.556 1.00 38.28 90 TYR A C 1
ATOM 689 O O . TYR A 1 90 ? -18.270 -13.709 -12.550 1.00 38.28 90 TYR A O 1
ATOM 697 N N . LEU A 1 91 ? -20.003 -13.051 -11.448 1.00 41.22 91 LEU A N 1
ATOM 698 C CA . LEU A 1 91 ? -21.319 -13.076 -10.830 1.00 41.22 91 LEU A CA 1
ATOM 699 C C . LEU A 1 91 ? -21.530 -11.753 -10.086 1.00 41.22 91 LEU A C 1
ATOM 701 O O . LEU A 1 91 ? -20.627 -11.239 -9.427 1.00 41.22 91 LEU A O 1
ATOM 705 N N . ARG A 1 92 ? -22.762 -11.255 -10.126 1.00 38.78 92 ARG A N 1
ATOM 706 C CA . ARG A 1 92 ? -23.278 -10.277 -9.169 1.00 38.78 92 ARG A CA 1
ATOM 707 C C . ARG A 1 92 ? -23.150 -10.891 -7.767 1.00 38.78 92 ARG A C 1
ATOM 709 O O . ARG A 1 92 ? -23.838 -11.867 -7.475 1.00 38.78 92 ARG A O 1
ATOM 716 N N . SER A 1 93 ? -22.238 -10.388 -6.934 1.00 36.59 93 SER A N 1
ATOM 717 C CA . SER A 1 93 ? -22.063 -10.890 -5.565 1.00 36.59 93 SER A CA 1
ATOM 718 C C . SER A 1 93 ? -23.370 -10.722 -4.774 1.00 36.59 93 SER A C 1
ATOM 720 O O . SER A 1 93 ? -23.938 -9.627 -4.796 1.00 36.59 93 SER A O 1
ATOM 722 N N . PRO A 1 94 ? -23.862 -11.755 -4.066 1.00 33.94 94 PRO A N 1
ATOM 723 C CA . PRO A 1 94 ? -24.983 -11.601 -3.148 1.00 33.94 94 PRO A CA 1
ATOM 724 C C . PRO A 1 94 ? -24.597 -10.698 -1.961 1.00 33.94 94 PRO A C 1
ATOM 726 O O . PRO A 1 94 ? -23.408 -10.619 -1.613 1.00 33.94 94 PRO A O 1
ATOM 729 N N . PRO A 1 95 ? -25.577 -10.055 -1.298 1.00 40.22 95 PRO A N 1
ATOM 730 C CA . PRO A 1 95 ? -25.334 -9.319 -0.062 1.00 40.22 95 PRO A CA 1
ATOM 731 C C . PRO A 1 95 ? -24.850 -10.298 1.021 1.00 40.22 95 PRO A C 1
ATOM 733 O O . PRO A 1 95 ? -25.506 -11.308 1.262 1.00 40.22 95 PRO A O 1
ATOM 736 N N . GLY A 1 96 ? -23.705 -10.017 1.655 1.00 46.75 96 GLY A N 1
ATOM 737 C CA . GLY A 1 96 ? -23.135 -10.847 2.735 1.00 46.75 96 GLY A CA 1
ATOM 738 C C . GLY A 1 96 ? -21.916 -11.696 2.352 1.00 46.75 96 GLY A C 1
ATOM 739 O O . GLY A 1 96 ? -21.664 -12.736 2.957 1.00 46.75 96 GLY A O 1
ATOM 740 N N . SER A 1 97 ? -21.161 -11.303 1.329 1.00 49.19 97 SER A N 1
ATOM 741 C CA . SER A 1 97 ? -20.025 -12.089 0.852 1.00 49.19 97 SER A CA 1
ATOM 742 C C . SER A 1 97 ? -18.774 -11.899 1.730 1.00 49.19 97 SER A C 1
ATOM 744 O O . SER A 1 97 ? -18.271 -10.795 1.906 1.00 49.19 97 SER A O 1
ATOM 746 N N . ASN A 1 98 ? -18.285 -13.018 2.275 1.00 56.72 98 ASN A N 1
ATOM 747 C CA . ASN A 1 98 ? -17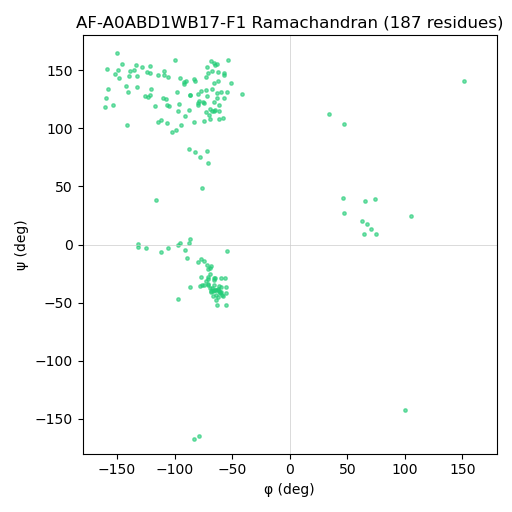.105 -13.127 3.137 1.00 56.72 98 ASN A CA 1
ATOM 748 C C . ASN A 1 98 ? -15.808 -13.074 2.303 1.00 56.72 98 ASN A C 1
ATOM 750 O O . ASN A 1 98 ? -15.189 -14.113 2.064 1.00 56.72 98 ASN A O 1
ATOM 754 N N . TYR A 1 99 ? -15.411 -11.895 1.821 1.00 58.78 99 TYR A N 1
ATOM 755 C CA . TYR A 1 99 ? -14.111 -11.687 1.169 1.00 58.78 99 TYR A CA 1
ATOM 756 C C . TYR A 1 99 ? -13.308 -10.580 1.852 1.00 58.78 99 TYR A C 1
AT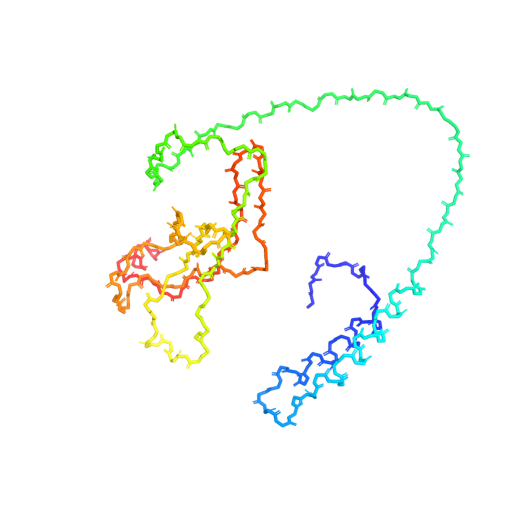OM 758 O O . TYR A 1 99 ? -13.871 -9.599 2.333 1.00 58.78 99 TYR A O 1
ATOM 766 N N . GLU A 1 100 ? -11.987 -10.722 1.830 1.00 69.88 100 GLU A N 1
ATOM 767 C CA . GLU A 1 100 ? -11.050 -9.711 2.315 1.00 69.88 100 GLU A CA 1
ATOM 768 C C . GLU A 1 100 ? -10.103 -9.289 1.191 1.00 69.88 100 GLU A C 1
ATOM 770 O O . GLU A 1 100 ? -9.779 -10.081 0.296 1.00 69.88 100 GLU A O 1
ATOM 775 N N . PHE A 1 101 ? -9.700 -8.020 1.218 1.00 66.94 101 PHE A N 1
ATOM 776 C CA . PHE A 1 101 ? -8.712 -7.468 0.303 1.00 66.94 101 PHE A CA 1
ATOM 777 C C . PHE A 1 101 ? -7.414 -7.216 1.049 1.00 66.94 101 PHE A C 1
ATOM 779 O O . PHE A 1 101 ? -7.408 -6.490 2.041 1.00 66.94 101 PHE A O 1
ATOM 786 N N . THR A 1 102 ? -6.319 -7.777 0.547 1.00 62.78 102 THR A N 1
ATOM 787 C CA . THR A 1 102 ? -4.988 -7.583 1.126 1.00 62.78 102 THR A CA 1
ATOM 788 C C . THR A 1 102 ? -4.033 -6.985 0.103 1.00 62.78 102 THR A C 1
ATOM 790 O O . THR A 1 102 ? -4.203 -7.132 -1.114 1.00 62.78 102 THR A O 1
ATOM 793 N N . ASN A 1 103 ? -3.026 -6.285 0.620 1.00 62.06 103 ASN A N 1
ATOM 794 C CA . ASN A 1 103 ? -1.995 -5.633 -0.171 1.00 62.06 103 ASN A CA 1
ATOM 795 C C . ASN A 1 103 ? -0.665 -6.364 0.002 1.00 62.06 103 ASN A C 1
ATOM 797 O O . ASN A 1 103 ? -0.352 -6.862 1.081 1.00 62.06 103 ASN A O 1
ATOM 801 N N . SER A 1 104 ? 0.135 -6.399 -1.062 1.00 58.94 104 SER A N 1
ATOM 802 C CA . SER A 1 104 ? 1.534 -6.818 -0.971 1.00 58.94 104 SER A CA 1
ATOM 803 C C . SER A 1 104 ? 2.387 -5.628 -0.533 1.00 58.94 104 SER A C 1
ATOM 805 O O . SER A 1 104 ? 2.663 -4.745 -1.347 1.00 58.94 104 SER A O 1
ATOM 807 N N . GLU A 1 105 ? 2.835 -5.623 0.721 1.00 59.56 105 GLU A N 1
ATOM 808 C CA . GLU A 1 105 ? 3.853 -4.699 1.224 1.00 59.56 105 GLU A CA 1
ATOM 809 C C . GLU A 1 105 ? 5.180 -5.451 1.385 1.00 59.56 105 GLU A C 1
ATOM 811 O O . GLU A 1 105 ? 5.263 -6.432 2.120 1.00 59.56 105 GLU A O 1
ATOM 816 N N . TYR A 1 106 ? 6.211 -5.016 0.659 1.00 53.47 106 TYR A N 1
ATOM 817 C CA . TYR A 1 106 ? 7.593 -5.410 0.926 1.00 53.47 106 TYR A CA 1
ATOM 818 C C . TYR A 1 106 ? 8.291 -4.211 1.556 1.00 53.47 106 TYR A C 1
ATOM 820 O O . TYR A 1 106 ? 8.356 -3.138 0.954 1.00 53.47 106 TYR A O 1
ATOM 828 N N . GLN A 1 107 ? 8.789 -4.396 2.776 1.00 44.59 107 GLN A N 1
ATOM 829 C CA . GLN A 1 107 ? 9.536 -3.380 3.502 1.00 44.59 107 GLN A CA 1
ATOM 830 C C . GLN A 1 107 ? 10.989 -3.391 3.025 1.00 44.59 107 GLN A C 1
ATOM 832 O O . GLN A 1 107 ? 11.862 -3.983 3.651 1.00 44.59 107 GLN A O 1
ATOM 837 N N . GLU A 1 108 ? 11.251 -2.773 1.876 1.00 49.56 108 GLU A N 1
ATOM 838 C CA . GLU A 1 108 ? 12.624 -2.486 1.457 1.00 49.56 108 GLU A CA 1
ATOM 839 C C . GLU A 1 108 ? 13.046 -1.140 2.046 1.00 49.56 108 GLU A C 1
ATOM 841 O O . GLU A 1 108 ? 12.976 -0.084 1.418 1.00 49.56 108 GLU A O 1
ATOM 846 N N . GLU A 1 109 ? 13.464 -1.195 3.309 1.00 44.09 109 GLU A N 1
ATOM 847 C CA . GLU A 1 109 ? 14.250 -0.139 3.925 1.00 44.09 109 GLU A CA 1
ATOM 848 C C . GLU A 1 109 ? 15.683 -0.235 3.368 1.00 44.09 109 GLU A C 1
ATOM 850 O O . GLU A 1 109 ? 16.360 -1.251 3.513 1.00 44.09 109 GLU A O 1
ATOM 855 N N . LEU A 1 110 ? 16.156 0.846 2.741 1.00 47.25 110 LEU A N 1
ATOM 856 C CA . LEU A 1 110 ? 17.584 1.130 2.552 1.00 47.25 110 LEU A CA 1
ATOM 857 C C . LEU A 1 110 ? 18.387 0.316 1.506 1.00 47.25 110 LEU A C 1
ATOM 859 O O . LEU A 1 110 ? 19.571 0.053 1.714 1.00 47.25 110 LEU A O 1
ATOM 863 N N . LEU A 1 111 ? 17.829 -0.012 0.337 1.00 51.81 111 LEU A N 1
ATOM 864 C CA . LEU A 1 111 ? 18.658 -0.477 -0.789 1.00 51.81 111 LEU A CA 1
ATOM 865 C C . LEU A 1 111 ? 19.192 0.701 -1.618 1.00 51.81 111 LEU A C 1
ATOM 867 O O . LEU A 1 111 ? 18.439 1.572 -2.053 1.00 51.81 111 LEU A O 1
ATOM 871 N N . LEU A 1 112 ? 20.514 0.706 -1.843 1.00 49.59 112 LEU A N 1
ATOM 872 C CA . LEU A 1 112 ? 21.214 1.585 -2.786 1.00 49.59 112 LEU A CA 1
ATOM 873 C C . LEU A 1 112 ? 20.403 1.708 -4.084 1.00 49.59 112 LEU A C 1
ATOM 875 O O . LEU A 1 112 ? 20.044 0.696 -4.687 1.00 49.59 112 LEU A O 1
ATOM 879 N N . ALA A 1 113 ? 20.173 2.944 -4.539 1.00 49.31 113 ALA A N 1
ATOM 880 C CA . ALA A 1 113 ? 19.317 3.305 -5.678 1.00 49.31 113 ALA A CA 1
ATOM 881 C C . ALA A 1 113 ? 19.636 2.590 -7.017 1.00 49.31 113 ALA A C 1
ATOM 883 O O . ALA A 1 113 ? 18.904 2.754 -7.988 1.00 49.31 113 ALA A O 1
ATOM 884 N N . GLY A 1 114 ? 20.710 1.793 -7.088 1.00 51.16 114 GLY A N 1
ATOM 885 C CA . GLY A 1 114 ? 21.107 1.001 -8.254 1.00 51.16 114 GLY A CA 1
ATOM 886 C C . GLY A 1 114 ? 20.868 -0.514 -8.168 1.00 51.16 114 GLY A C 1
ATOM 887 O O . GLY A 1 114 ? 21.165 -1.200 -9.147 1.00 51.16 114 GLY A O 1
ATOM 888 N N . GLN A 1 115 ? 20.378 -1.054 -7.043 1.00 57.97 115 GLN A N 1
ATOM 889 C CA . GLN A 1 115 ? 20.347 -2.511 -6.789 1.00 57.97 115 GLN A CA 1
ATOM 890 C C . GLN A 1 115 ? 18.964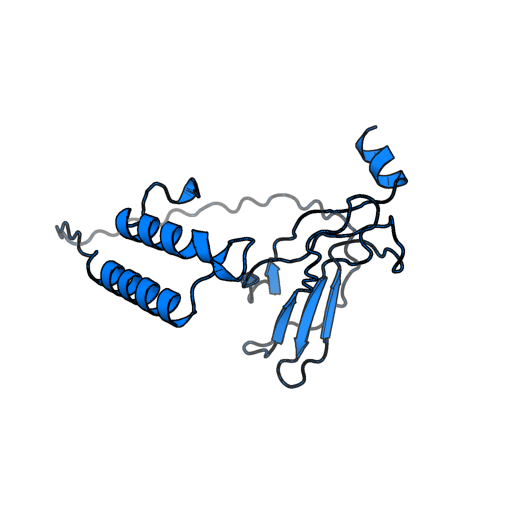 -3.092 -6.446 1.00 57.97 115 GLN A C 1
ATOM 892 O O . GLN A 1 115 ? 18.814 -4.305 -6.333 1.00 57.97 115 GLN A O 1
ATOM 897 N N . CYS A 1 116 ? 17.952 -2.239 -6.343 1.00 67.94 116 CYS A N 1
ATOM 898 C CA . CYS A 1 116 ? 16.551 -2.602 -6.136 1.00 67.94 116 CYS A CA 1
ATOM 899 C C . CYS A 1 116 ? 15.801 -2.562 -7.484 1.00 67.94 116 CYS A C 1
ATOM 901 O O . CYS A 1 116 ? 16.288 -1.915 -8.403 1.00 67.94 116 CYS A O 1
ATOM 903 N N . CYS A 1 117 ? 14.657 -3.201 -7.748 1.00 74.44 117 CYS A N 1
ATOM 904 C CA . CYS A 1 117 ? 13.845 -4.178 -7.014 1.00 74.44 117 CYS A CA 1
ATOM 905 C C . CYS A 1 117 ? 13.136 -5.065 -8.065 1.00 74.44 117 CYS A C 1
ATOM 907 O O . CYS A 1 117 ? 13.041 -4.675 -9.233 1.00 74.44 117 CYS A O 1
ATOM 909 N N . THR A 1 118 ? 12.584 -6.217 -7.677 1.00 83.69 118 THR A N 1
ATOM 910 C CA . THR A 1 118 ? 11.751 -7.059 -8.570 1.00 83.69 118 THR A CA 1
ATOM 911 C C . THR A 1 118 ? 10.280 -7.106 -8.158 1.00 83.69 118 THR A C 1
ATOM 913 O O . THR A 1 118 ? 9.451 -7.658 -8.887 1.00 83.69 118 THR A O 1
ATOM 916 N N . PHE A 1 119 ? 9.922 -6.527 -7.011 1.00 86.88 119 PHE A N 1
ATOM 917 C CA . PHE A 1 119 ? 8.549 -6.563 -6.528 1.00 86.88 119 PHE A CA 1
ATOM 918 C C . PHE A 1 119 ? 7.628 -5.667 -7.367 1.00 86.88 119 PHE A C 1
ATOM 920 O O . PHE A 1 119 ? 8.038 -4.655 -7.942 1.00 86.88 119 PHE A O 1
ATOM 927 N N . ARG A 1 120 ? 6.348 -6.035 -7.392 1.00 90.56 120 ARG A N 1
ATOM 928 C CA . ARG A 1 120 ? 5.267 -5.259 -8.002 1.00 90.56 120 ARG A CA 1
ATOM 929 C C . ARG A 1 120 ? 4.116 -5.197 -7.014 1.00 90.56 120 ARG A C 1
ATOM 931 O O . ARG A 1 120 ? 3.767 -6.229 -6.440 1.00 90.56 120 ARG A O 1
ATOM 938 N N . GLY A 1 121 ? 3.523 -4.021 -6.837 1.00 89.06 121 GLY A N 1
ATOM 939 C CA . GLY A 1 121 ? 2.293 -3.898 -6.066 1.00 89.06 121 GLY A CA 1
ATOM 940 C C . GLY A 1 121 ? 1.187 -4.791 -6.626 1.00 89.06 121 GLY A C 1
ATOM 941 O O . GLY A 1 121 ? 1.093 -5.015 -7.837 1.00 89.06 121 GLY A O 1
ATOM 942 N N . SER A 1 122 ? 0.341 -5.316 -5.743 1.00 91.00 122 SER A N 1
ATOM 943 C CA . SER A 1 122 ? -0.852 -6.050 -6.154 1.00 91.00 122 SER A CA 1
ATOM 944 C C . SER A 1 122 ? -1.966 -5.966 -5.125 1.00 91.00 122 SER A C 1
ATOM 946 O O . SER A 1 122 ? -1.683 -5.982 -3.926 1.00 91.00 122 SER A O 1
ATOM 948 N N . LEU A 1 123 ? -3.207 -5.959 -5.612 1.00 90.44 123 LEU A N 1
ATOM 949 C CA . LEU A 1 123 ? -4.418 -6.152 -4.822 1.00 90.44 123 LEU A CA 1
ATOM 950 C C . LEU A 1 123 ? -4.856 -7.608 -4.937 1.00 90.44 123 LEU A C 1
ATOM 952 O O . LEU A 1 123 ? -4.957 -8.131 -6.050 1.00 90.44 123 LEU A O 1
ATOM 956 N N . VAL A 1 124 ? -5.144 -8.246 -3.808 1.00 90.94 124 VAL A N 1
ATOM 957 C CA . VAL A 1 124 ? -5.558 -9.649 -3.761 1.00 90.94 124 VAL A CA 1
ATOM 958 C C . VAL A 1 124 ? -6.941 -9.753 -3.133 1.00 90.94 124 VAL A C 1
ATOM 960 O O . VAL A 1 124 ? -7.194 -9.148 -2.098 1.00 90.94 124 VAL A O 1
ATOM 963 N N . LYS A 1 125 ? -7.835 -10.530 -3.752 1.00 89.19 125 LYS A N 1
ATOM 964 C CA . LYS A 1 125 ? -9.113 -10.949 -3.167 1.00 89.19 125 LYS A CA 1
ATOM 965 C C . LYS A 1 125 ? -8.942 -12.335 -2.561 1.00 89.19 125 LYS A C 1
ATOM 967 O O . LYS A 1 125 ? -8.630 -13.280 -3.290 1.00 89.19 125 LYS A O 1
ATOM 972 N N . LEU A 1 126 ? -9.196 -12.457 -1.264 1.00 89.56 126 LEU A N 1
ATOM 973 C CA . LEU A 1 126 ? -9.086 -13.706 -0.516 1.00 89.56 126 LEU A CA 1
ATOM 974 C C . LEU A 1 126 ? -10.461 -14.244 -0.109 1.00 89.56 126 LEU A C 1
ATOM 976 O O . LEU A 1 126 ? -11.401 -13.483 0.134 1.00 89.56 126 LEU A O 1
ATOM 980 N N . ASP A 1 127 ? -10.561 -15.565 -0.014 1.0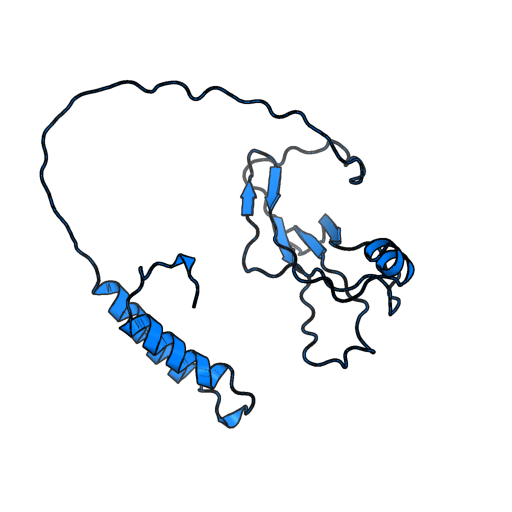0 85.50 127 ASP A N 1
ATOM 981 C CA . ASP A 1 127 ? -11.607 -16.242 0.752 1.00 85.50 127 ASP A CA 1
ATOM 982 C C . ASP A 1 127 ? -11.281 -16.125 2.250 1.00 85.50 127 ASP A C 1
ATOM 984 O O . ASP A 1 127 ? -10.209 -16.544 2.687 1.00 85.50 127 ASP A O 1
ATOM 988 N N . ILE A 1 128 ? -12.199 -15.563 3.042 1.00 85.62 128 ILE A N 1
ATOM 989 C CA . ILE A 1 128 ? -11.974 -15.321 4.479 1.00 85.62 128 ILE A CA 1
ATOM 990 C C . ILE A 1 128 ? -11.809 -16.626 5.273 1.00 85.62 128 ILE A C 1
ATOM 992 O O . ILE A 1 128 ? -11.136 -16.644 6.298 1.00 85.62 128 ILE A O 1
ATOM 996 N N . ARG A 1 129 ? -12.421 -17.734 4.841 1.00 91.81 129 ARG A N 1
ATOM 997 C CA . ARG A 1 129 ? -12.444 -18.977 5.629 1.00 91.81 129 ARG A CA 1
ATOM 998 C C . ARG A 1 129 ? -11.122 -19.728 5.579 1.00 91.81 129 ARG A C 1
ATOM 1000 O O . ARG A 1 129 ? -10.777 -20.400 6.544 1.00 91.81 129 ARG A O 1
ATOM 1007 N N . ASN A 1 130 ? -10.429 -19.678 4.444 1.00 93.38 130 ASN A N 1
ATOM 1008 C CA . ASN A 1 130 ? -9.230 -20.486 4.202 1.00 93.38 130 ASN A CA 1
ATOM 1009 C C . ASN A 1 130 ? -8.036 -19.691 3.652 1.00 93.38 130 ASN A C 1
ATOM 1011 O O . ASN A 1 130 ? -6.980 -20.278 3.430 1.00 93.38 130 ASN A O 1
ATOM 1015 N N . GLY A 1 131 ? -8.183 -18.387 3.405 1.00 88.81 131 GLY A N 1
ATOM 1016 C CA . GLY A 1 131 ? -7.116 -17.537 2.878 1.00 88.81 131 GLY A CA 1
ATOM 1017 C C . GLY A 1 131 ? -6.758 -17.804 1.414 1.00 88.81 131 GLY A C 1
ATOM 1018 O O . GLY A 1 131 ? -5.721 -17.339 0.943 1.00 88.81 131 GLY A O 1
ATOM 1019 N N . LYS A 1 132 ? -7.575 -18.554 0.661 1.00 91.88 132 LYS A N 1
ATOM 1020 C CA . LYS A 1 132 ? -7.302 -18.837 -0.752 1.00 91.88 132 LYS A CA 1
ATOM 1021 C C . LYS A 1 132 ? -7.427 -17.566 -1.588 1.00 91.88 132 LYS A C 1
ATOM 1023 O O . LYS A 1 132 ? -8.431 -16.859 -1.517 1.00 91.88 132 LYS A O 1
ATOM 1028 N N . ILE A 1 133 ? -6.451 -17.342 -2.465 1.00 89.81 133 ILE A N 1
ATOM 1029 C CA . ILE A 1 133 ? -6.511 -16.286 -3.478 1.00 89.81 133 ILE A CA 1
ATOM 1030 C C . ILE A 1 133 ? -7.594 -16.625 -4.504 1.00 89.81 133 ILE A C 1
ATOM 1032 O O . ILE A 1 133 ? -7.493 -17.606 -5.241 1.00 89.81 133 ILE A O 1
ATOM 1036 N N . LEU A 1 134 ? -8.633 -15.795 -4.549 1.00 90.56 134 LEU A N 1
ATOM 1037 C CA . LEU A 1 134 ? -9.698 -15.861 -5.547 1.00 90.56 134 LEU A CA 1
ATOM 1038 C C . LEU A 1 134 ? -9.324 -15.075 -6.804 1.00 90.56 134 LEU A C 1
ATOM 1040 O O . LEU A 1 134 ? -9.667 -15.475 -7.913 1.00 90.56 134 LEU A O 1
ATOM 1044 N N . TRP A 1 135 ? -8.639 -13.946 -6.627 1.00 91.25 135 TRP A N 1
ATOM 1045 C CA . TRP A 1 135 ? -8.195 -13.074 -7.709 1.00 91.25 135 TRP A CA 1
ATOM 1046 C C . TRP A 1 135 ? -7.031 -12.196 -7.245 1.00 91.25 135 TRP A C 1
ATOM 1048 O O . TRP A 1 1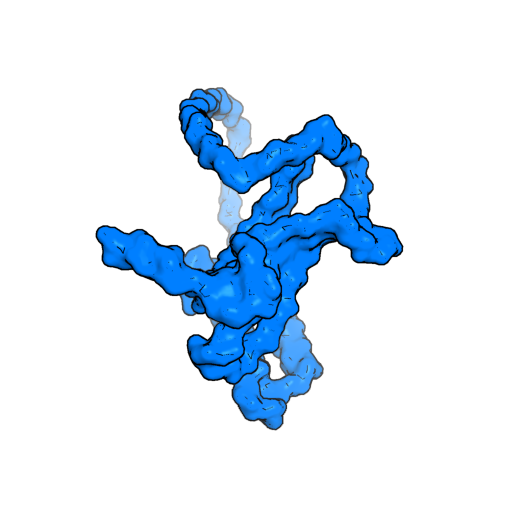35 ? -6.948 -11.850 -6.068 1.00 91.25 135 TRP A O 1
ATOM 1058 N N . GLN A 1 136 ? -6.160 -11.807 -8.173 1.00 90.50 136 GLN A N 1
ATOM 1059 C CA . GLN A 1 136 ? -5.057 -10.883 -7.930 1.00 90.50 136 GLN A CA 1
ATOM 1060 C C . GLN A 1 136 ? -4.875 -9.961 -9.137 1.00 90.50 136 GLN A C 1
ATOM 1062 O O . GLN A 1 136 ? -4.875 -10.419 -10.280 1.00 90.50 136 GLN A O 1
ATOM 1067 N N . MET A 1 137 ? -4.670 -8.672 -8.881 1.00 91.12 137 MET A N 1
ATOM 1068 C CA . MET A 1 137 ? -4.306 -7.682 -9.893 1.00 91.12 137 MET A CA 1
ATOM 1069 C C . MET A 1 137 ? -3.015 -6.995 -9.508 1.00 91.12 137 MET A C 1
ATOM 1071 O O . MET A 1 137 ? -2.902 -6.446 -8.417 1.00 91.12 137 MET A O 1
ATOM 1075 N N . TYR A 1 138 ? -2.064 -6.993 -10.435 1.00 93.00 138 TYR A N 1
ATOM 1076 C CA . TYR A 1 138 ? -0.826 -6.243 -10.298 1.00 93.00 138 TYR A CA 1
ATOM 1077 C C . TYR A 1 138 ? -1.030 -4.792 -10.723 1.00 93.00 138 TYR A C 1
ATOM 1079 O O . TYR A 1 138 ? -1.724 -4.515 -11.698 1.00 93.00 138 TYR A O 1
ATOM 1087 N N . THR A 1 139 ? -0.389 -3.875 -10.007 1.00 92.94 139 THR A N 1
ATOM 1088 C CA . THR A 1 139 ? -0.391 -2.440 -10.322 1.00 92.94 139 THR A CA 1
ATOM 1089 C C . THR A 1 139 ? 0.599 -2.089 -11.431 1.00 92.94 139 THR A C 1
ATOM 1091 O O . THR A 1 139 ? 0.498 -1.018 -12.021 1.00 92.94 139 THR A O 1
ATOM 1094 N N . LEU A 1 140 ? 1.533 -2.998 -11.742 1.00 92.81 140 LEU A N 1
ATOM 1095 C CA . LEU A 1 140 ? 2.550 -2.838 -12.781 1.00 92.81 140 LEU A CA 1
ATOM 1096 C C . LEU A 1 140 ? 2.579 -4.025 -13.756 1.00 92.81 140 LEU A C 1
ATOM 1098 O O . LEU A 1 140 ? 2.284 -5.162 -13.355 1.00 92.81 140 LEU A O 1
ATOM 1102 N N . PRO A 1 141 ? 3.011 -3.795 -15.015 1.00 92.94 141 PRO A N 1
ATOM 1103 C CA . PRO A 1 141 ? 3.256 -4.860 -15.981 1.00 92.94 141 PRO A CA 1
ATOM 1104 C C . PRO A 1 141 ? 4.213 -5.933 -15.454 1.00 92.94 141 PRO A C 1
ATOM 1106 O O . PRO A 1 141 ? 4.996 -5.715 -14.527 1.00 92.94 141 PRO A O 1
ATOM 1109 N N . ASN A 1 142 ? 4.158 -7.122 -16.052 1.00 91.31 142 ASN A N 1
ATOM 1110 C CA . ASN A 1 142 ? 5.037 -8.215 -15.660 1.00 91.31 142 ASN A CA 1
ATOM 1111 C C . ASN A 1 142 ? 6.502 -7.888 -15.978 1.00 91.31 142 ASN A C 1
ATOM 1113 O O . ASN A 1 142 ? 6.856 -7.644 -17.127 1.00 91.31 142 ASN A O 1
ATOM 1117 N N . ASN A 1 143 ? 7.348 -7.915 -14.951 1.00 89.38 143 ASN A N 1
ATOM 1118 C CA . ASN A 1 143 ? 8.792 -7.726 -15.065 1.00 89.38 143 ASN A CA 1
ATOM 1119 C C . ASN A 1 143 ? 9.560 -9.060 -15.156 1.00 89.38 143 ASN A C 1
ATOM 1121 O O . ASN A 1 143 ? 10.788 -9.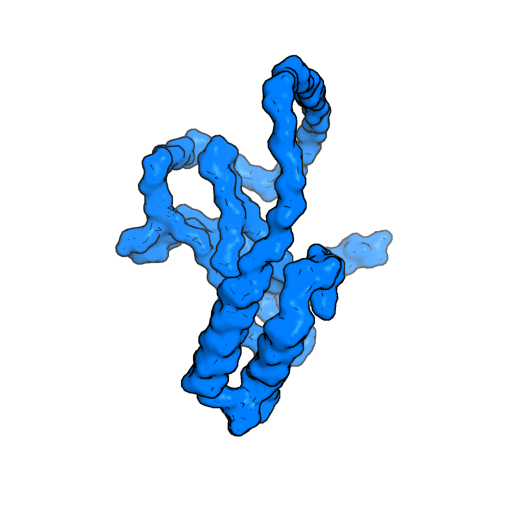064 -15.207 1.00 89.38 143 ASN A O 1
ATOM 1125 N N . GLY A 1 144 ? 8.859 -10.200 -15.144 1.00 88.88 144 GLY A N 1
ATOM 1126 C CA . GLY A 1 144 ? 9.452 -11.536 -15.209 1.00 88.88 144 GLY A CA 1
ATOM 1127 C C . GLY A 1 144 ? 10.350 -11.875 -14.019 1.00 88.88 144 GLY A C 1
ATOM 1128 O O . GLY A 1 144 ? 11.223 -12.727 -14.158 1.00 88.88 144 GLY A O 1
ATOM 1129 N N . GLY A 1 145 ? 10.201 -11.173 -12.889 1.00 83.69 145 GLY A N 1
ATOM 1130 C CA . GLY A 1 145 ? 11.102 -11.303 -11.742 1.00 83.69 145 GLY A CA 1
ATOM 1131 C C . GLY A 1 145 ? 12.521 -10.799 -12.018 1.00 83.69 145 GLY A C 1
ATOM 1132 O O . GLY A 1 145 ? 13.446 -11.159 -11.296 1.00 83.69 145 GLY A O 1
ATOM 1133 N N . LYS A 1 146 ? 12.718 -9.992 -13.069 1.00 82.50 146 LYS A N 1
ATOM 1134 C CA . LYS A 1 146 ? 14.025 -9.451 -13.452 1.00 82.50 146 LYS A CA 1
ATOM 1135 C C . LYS A 1 146 ? 14.234 -8.058 -12.871 1.00 82.50 146 LYS A C 1
ATOM 1137 O O . LYS A 1 146 ? 13.317 -7.238 -12.824 1.00 82.50 146 LYS A O 1
ATOM 1142 N N . LEU A 1 147 ? 15.477 -7.782 -12.483 1.00 81.69 147 LEU A N 1
ATOM 1143 C CA . LEU A 1 147 ? 15.925 -6.440 -12.117 1.00 81.69 147 LEU A CA 1
ATOM 1144 C C . LEU A 1 147 ? 15.831 -5.494 -13.324 1.00 81.69 147 LEU A C 1
ATOM 1146 O O . LEU A 1 147 ? 15.902 -5.937 -14.472 1.00 81.69 147 LEU A O 1
ATOM 1150 N N . ARG A 1 148 ? 15.703 -4.186 -13.060 1.00 82.12 148 ARG A N 1
ATOM 1151 C CA . ARG A 1 148 ? 15.568 -3.115 -14.075 1.00 82.12 148 ARG A CA 1
ATOM 1152 C C . ARG A 1 148 ? 14.295 -3.177 -14.938 1.00 82.12 148 ARG A C 1
ATOM 1154 O O . ARG A 1 148 ? 14.182 -2.432 -15.909 1.00 82.12 148 ARG A O 1
ATOM 1161 N N . GLY A 1 149 ? 13.344 -4.047 -14.598 1.00 86.38 149 GLY A N 1
ATOM 1162 C CA . GLY A 1 149 ? 11.974 -3.980 -15.104 1.00 86.38 149 GLY A CA 1
ATOM 1163 C C . GLY A 1 149 ? 11.119 -2.994 -14.302 1.00 86.38 149 GLY A C 1
ATOM 1164 O O . GLY A 1 149 ? 11.633 -2.226 -13.492 1.00 86.38 149 GLY A O 1
ATOM 1165 N N . TYR A 1 150 ? 9.800 -3.035 -14.500 1.00 90.00 150 TYR A N 1
ATOM 1166 C CA . TYR A 1 150 ? 8.874 -2.281 -13.654 1.00 90.00 150 TYR A CA 1
ATOM 1167 C C . TYR A 1 150 ? 8.941 -2.761 -12.197 1.00 90.00 150 TYR A C 1
ATOM 1169 O O . TYR A 1 150 ? 8.827 -3.964 -11.946 1.00 90.00 150 TYR A O 1
ATOM 1177 N N . SER A 1 151 ? 9.081 -1.837 -11.247 1.00 90.31 151 SER A N 1
ATOM 1178 C CA . SER A 1 151 ? 9.000 -2.131 -9.811 1.00 90.31 151 SER A CA 1
ATOM 1179 C C . SER A 1 151 ? 8.365 -0.986 -9.023 1.00 90.31 151 SER A C 1
ATOM 1181 O O . SER A 1 151 ? 8.377 0.168 -9.458 1.00 90.31 151 SER A O 1
ATOM 1183 N N . GLY A 1 152 ? 7.787 -1.300 -7.863 1.00 87.69 152 GLY A N 1
ATOM 1184 C CA . GLY A 1 152 ? 7.069 -0.324 -7.041 1.00 87.69 152 GLY A CA 1
ATOM 1185 C C . GLY A 1 152 ? 5.551 -0.390 -7.206 1.00 87.69 152 GLY A C 1
ATOM 1186 O O . GLY A 1 152 ? 4.964 -1.472 -7.312 1.00 87.69 152 GLY A O 1
ATOM 1187 N N . ALA A 1 153 ? 4.927 0.790 -7.177 1.00 90.62 153 ALA A N 1
ATOM 1188 C CA . ALA A 1 153 ? 3.483 1.031 -7.178 1.00 90.62 153 ALA A CA 1
ATOM 1189 C C . ALA A 1 153 ? 2.728 0.139 -6.182 1.00 90.62 153 ALA A C 1
ATOM 1191 O O . ALA A 1 153 ? 1.659 -0.399 -6.481 1.00 90.62 153 ALA A O 1
ATOM 1192 N N . ALA A 1 154 ? 3.318 -0.061 -5.004 1.00 87.19 154 ALA A N 1
ATOM 1193 C CA . ALA A 1 154 ? 2.718 -0.848 -3.939 1.00 87.19 154 ALA A CA 1
ATOM 1194 C C . ALA A 1 154 ? 1.405 -0.217 -3.465 1.00 87.19 154 ALA A C 1
ATOM 1196 O O . ALA A 1 154 ? 1.241 0.996 -3.520 1.00 87.19 154 ALA A O 1
ATOM 1197 N N . ILE A 1 155 ? 0.454 -1.027 -3.016 1.00 87.38 155 ILE A N 1
ATOM 1198 C CA . ILE A 1 155 ? -0.799 -0.509 -2.463 1.00 87.38 155 ILE A CA 1
ATOM 1199 C C . ILE A 1 155 ? -0.583 -0.346 -0.965 1.00 87.38 155 ILE A C 1
ATOM 1201 O O . ILE A 1 155 ? -0.434 -1.334 -0.253 1.00 87.38 155 ILE A O 1
ATOM 1205 N N . TRP A 1 156 ? -0.534 0.898 -0.502 1.00 73.12 156 TRP A N 1
ATOM 1206 C CA . TRP A 1 156 ? -0.303 1.234 0.899 1.00 73.12 156 TRP A CA 1
ATOM 1207 C C . TRP A 1 156 ? -1.486 2.042 1.422 1.00 73.12 156 TRP A C 1
ATOM 1209 O O . TRP A 1 156 ? -1.917 3.012 0.800 1.00 73.12 156 TRP A O 1
ATOM 1219 N N . GLY A 1 157 ? -2.045 1.609 2.546 1.00 71.12 157 GLY A N 1
ATOM 1220 C CA . GLY A 1 157 ? -3.252 2.183 3.132 1.00 71.12 157 GLY A CA 1
ATOM 1221 C C . GLY A 1 157 ? -4.008 1.133 3.934 1.00 71.12 157 GLY A C 1
ATOM 1222 O O . GLY A 1 157 ? -4.079 -0.028 3.535 1.00 71.12 157 GLY A O 1
ATOM 1223 N N . SER A 1 158 ? -4.561 1.538 5.075 1.00 61.97 158 SER A N 1
ATOM 1224 C CA . SER A 1 158 ? -5.174 0.618 6.037 1.00 61.97 158 SER A CA 1
ATOM 1225 C C . SER A 1 158 ? -6.506 0.028 5.571 1.00 61.97 158 SER A C 1
ATOM 1227 O O . SER A 1 158 ? -6.946 -0.968 6.142 1.00 61.97 158 SER A O 1
ATOM 1229 N N . SER A 1 159 ? -7.183 0.607 4.567 1.00 75.38 159 SER A N 1
ATOM 1230 C CA . SER A 1 159 ? -8.470 0.084 4.078 1.00 75.38 159 SER A CA 1
ATOM 1231 C C . SER A 1 159 ? -8.818 0.563 2.655 1.00 75.38 159 SER A C 1
ATOM 1233 O O . SER A 1 159 ? -8.863 1.774 2.424 1.00 75.38 159 SER A O 1
ATOM 1235 N N . PRO A 1 160 ? -9.118 -0.336 1.696 1.00 84.94 160 PRO A N 1
ATOM 1236 C CA . PRO A 1 160 ? -9.723 0.052 0.422 1.00 84.94 160 PRO A CA 1
ATOM 1237 C C . PRO A 1 160 ? -11.159 0.558 0.625 1.00 84.94 160 PRO A C 1
ATOM 1239 O O . PRO A 1 160 ? -11.879 0.078 1.499 1.00 84.94 160 PRO A O 1
ATOM 1242 N N . SER A 1 161 ? -11.614 1.490 -0.215 1.00 88.06 161 SER A N 1
ATOM 1243 C CA . SER A 1 161 ? -13.028 1.897 -0.229 1.00 88.06 161 SER A CA 1
ATOM 1244 C C . SER A 1 161 ? -13.826 0.976 -1.150 1.00 88.06 161 SER A C 1
ATOM 1246 O O . SER A 1 161 ? -13.443 0.776 -2.302 1.00 88.06 161 SER A O 1
ATOM 1248 N N . ILE A 1 162 ? -14.934 0.417 -0.661 1.00 88.38 162 ILE A N 1
ATOM 1249 C CA . ILE A 1 162 ? -15.724 -0.591 -1.381 1.00 88.38 162 ILE A CA 1
ATOM 1250 C C . ILE A 1 162 ? -17.124 -0.038 -1.663 1.00 88.38 162 ILE A C 1
ATOM 1252 O O . ILE A 1 162 ? -17.880 0.257 -0.740 1.00 88.38 162 ILE A O 1
ATOM 1256 N N . ASP A 1 163 ? -17.486 0.059 -2.941 1.00 88.06 163 ASP A N 1
ATOM 1257 C CA . ASP A 1 163 ? -18.854 0.327 -3.387 1.00 88.06 163 ASP A CA 1
ATOM 1258 C C . ASP A 1 163 ? -19.516 -0.993 -3.786 1.00 88.06 163 ASP A C 1
ATOM 1260 O O . ASP A 1 163 ? -19.332 -1.512 -4.891 1.00 88.06 163 ASP A O 1
ATOM 1264 N N . ILE A 1 164 ? -20.306 -1.539 -2.864 1.00 87.19 164 ILE A N 1
ATOM 1265 C CA . ILE A 1 164 ? -21.009 -2.812 -3.045 1.00 87.19 164 ILE A CA 1
ATOM 1266 C C . ILE A 1 164 ? -22.084 -2.762 -4.138 1.00 87.19 164 ILE A C 1
ATOM 1268 O O . ILE A 1 164 ? -22.327 -3.775 -4.790 1.00 87.19 164 ILE A O 1
ATOM 1272 N N . PHE A 1 165 ? -22.720 -1.609 -4.371 1.00 88.94 165 PHE A N 1
ATOM 1273 C CA . PHE A 1 165 ? -23.818 -1.493 -5.335 1.00 88.94 165 PHE A CA 1
ATOM 1274 C C . PHE A 1 165 ? -23.297 -1.445 -6.765 1.00 88.94 165 PHE A C 1
ATOM 1276 O O . PHE A 1 165 ? -23.915 -2.000 -7.675 1.00 88.94 165 PHE A O 1
ATOM 1283 N N . ARG A 1 166 ? -22.146 -0.795 -6.959 1.00 90.06 166 ARG A N 1
ATOM 1284 C CA . ARG A 1 166 ? -21.455 -0.744 -8.251 1.00 90.06 166 ARG A CA 1
ATOM 1285 C C . ARG A 1 166 ? -20.481 -1.903 -8.448 1.00 90.06 166 ARG A C 1
ATOM 1287 O O . ARG A 1 166 ? -20.019 -2.105 -9.566 1.00 90.06 166 ARG A O 1
ATOM 1294 N N . GLY A 1 167 ? -20.188 -2.665 -7.393 1.00 85.12 167 GLY A N 1
ATOM 1295 C CA . GLY A 1 167 ? -19.204 -3.744 -7.424 1.00 85.12 167 GLY A CA 1
ATOM 1296 C C . GLY A 1 167 ? -17.787 -3.221 -7.664 1.00 85.12 167 GLY A C 1
ATOM 1297 O O . GLY A 1 167 ? -17.030 -3.836 -8.410 1.00 85.12 167 GLY A O 1
ATOM 1298 N N . LEU A 1 168 ? -17.450 -2.067 -7.081 1.00 88.06 168 LEU A N 1
ATOM 1299 C CA . LEU A 1 168 ? -16.172 -1.386 -7.286 1.00 88.06 168 LEU A CA 1
ATOM 1300 C C . LEU A 1 168 ? -15.347 -1.358 -6.002 1.00 88.06 168 LEU A C 1
ATOM 1302 O O . LEU A 1 168 ? -15.875 -1.233 -4.898 1.00 88.06 168 LEU A O 1
ATOM 1306 N N . VAL A 1 169 ? -14.031 -1.439 -6.172 1.00 89.38 169 VAL A N 1
ATOM 1307 C CA . VAL A 1 169 ? -13.045 -1.304 -5.100 1.00 89.38 169 VAL A CA 1
ATOM 1308 C C . VAL A 1 169 ? -12.066 -0.218 -5.512 1.00 89.38 169 VAL A C 1
ATOM 1310 O O . VAL A 1 169 ? -11.513 -0.262 -6.610 1.00 89.38 169 VAL A O 1
ATOM 1313 N N . TYR A 1 170 ? -11.866 0.756 -4.634 1.00 88.44 170 TYR A N 1
ATOM 1314 C CA . TYR A 1 170 ? -10.972 1.884 -4.846 1.00 88.44 170 TYR A CA 1
ATOM 1315 C C . TYR A 1 170 ? -9.762 1.754 -3.926 1.00 88.44 170 TYR A C 1
ATOM 1317 O O . TYR A 1 170 ? -9.899 1.624 -2.707 1.00 88.44 170 TYR A O 1
ATOM 1325 N N . VAL A 1 171 ? -8.579 1.805 -4.534 1.00 90.44 171 VAL A N 1
ATOM 1326 C CA . VAL A 1 171 ? -7.279 1.716 -3.866 1.00 90.44 171 VAL A CA 1
ATOM 1327 C C . VAL A 1 171 ? -6.358 2.816 -4.377 1.00 90.44 171 VAL A C 1
ATOM 1329 O O . VAL A 1 171 ? -6.403 3.172 -5.554 1.00 90.44 171 VAL A O 1
ATOM 1332 N N . GLY A 1 172 ? -5.521 3.346 -3.488 1.00 87.25 172 GLY A N 1
ATOM 1333 C CA . GLY A 1 172 ? -4.396 4.197 -3.861 1.00 87.25 172 GLY A CA 1
ATOM 1334 C C . GLY A 1 172 ? -3.147 3.353 -4.094 1.00 87.25 172 GLY A C 1
ATOM 1335 O O . GLY A 1 172 ? -2.892 2.404 -3.358 1.00 87.25 172 GLY A O 1
ATOM 1336 N N . THR A 1 173 ? -2.361 3.699 -5.107 1.00 90.19 173 THR A N 1
ATOM 1337 C CA . THR A 1 173 ? -1.051 3.087 -5.361 1.00 90.19 173 THR A CA 1
ATOM 1338 C C . THR A 1 173 ? 0.059 4.057 -4.975 1.00 90.19 173 THR A C 1
ATOM 1340 O O . THR A 1 173 ? -0.069 5.262 -5.179 1.00 90.19 173 THR A O 1
ATOM 1343 N N . GLY A 1 174 ? 1.152 3.528 -4.443 1.00 85.88 174 GLY A N 1
ATOM 1344 C CA . GLY A 1 174 ? 2.366 4.255 -4.105 1.00 85.88 174 GLY A CA 1
ATOM 1345 C C . GLY A 1 174 ? 3.242 4.547 -5.321 1.00 85.88 174 GLY A C 1
ATOM 1346 O O . GLY A 1 174 ? 2.822 4.430 -6.474 1.00 85.88 174 GLY A O 1
ATOM 1347 N N . ASN A 1 175 ? 4.490 4.918 -5.047 1.00 86.19 175 ASN A N 1
ATOM 1348 C CA . ASN A 1 175 ? 5.414 5.410 -6.064 1.00 86.19 175 ASN A CA 1
ATOM 1349 C C . ASN A 1 175 ? 5.909 4.303 -7.000 1.00 86.19 175 ASN A C 1
ATOM 1351 O O . ASN A 1 175 ? 6.188 3.182 -6.574 1.00 86.19 175 ASN A O 1
ATOM 1355 N N . LEU A 1 176 ? 6.092 4.654 -8.272 1.00 87.44 176 LEU A N 1
ATOM 1356 C CA . LEU A 1 176 ? 6.879 3.864 -9.213 1.00 87.44 176 LEU A CA 1
ATOM 1357 C C . LEU A 1 176 ? 8.364 4.004 -8.857 1.00 87.44 176 LEU A C 1
ATOM 1359 O O . LEU A 1 176 ? 8.854 5.122 -8.727 1.00 87.44 176 LEU A O 1
ATOM 1363 N N . TYR A 1 177 ? 9.069 2.887 -8.690 1.00 84.19 177 TYR A N 1
ATOM 1364 C CA . TYR A 1 177 ? 10.487 2.895 -8.315 1.00 84.19 177 TYR A CA 1
ATOM 1365 C C . TYR A 1 177 ? 11.393 2.750 -9.529 1.00 84.19 177 TYR A C 1
ATOM 1367 O O . TYR A 1 177 ? 12.342 3.513 -9.686 1.00 84.19 177 TYR A O 1
ATOM 1375 N N . LEU A 1 178 ? 11.083 1.793 -10.405 1.00 87.06 178 LEU A N 1
ATOM 1376 C CA . LEU A 1 178 ? 11.789 1.600 -11.666 1.00 87.06 178 LEU A CA 1
ATOM 1377 C C . LEU A 1 178 ? 10.824 1.369 -12.815 1.00 87.06 178 LEU A C 1
ATOM 1379 O O . LEU A 1 178 ? 9.758 0.774 -12.655 1.00 87.06 178 LEU A O 1
ATOM 1383 N N . ALA A 1 179 ? 11.266 1.792 -13.994 1.00 88.56 179 ALA A N 1
ATOM 1384 C CA . ALA A 1 179 ? 10.666 1.464 -15.272 1.00 88.56 179 ALA A CA 1
ATOM 1385 C C . ALA A 1 179 ? 11.762 1.038 -16.265 1.00 88.56 179 ALA A C 1
ATOM 1387 O O . ALA A 1 179 ? 12.914 1.462 -16.124 1.00 88.56 179 ALA A O 1
ATOM 1388 N N . PRO A 1 180 ? 11.424 0.225 -17.281 1.00 89.12 180 PRO A N 1
ATOM 1389 C CA . PRO A 1 180 ? 12.357 -0.140 -18.339 1.00 89.12 180 PRO A CA 1
ATOM 1390 C C . PRO A 1 180 ? 12.916 1.088 -19.069 1.00 89.12 180 PRO A C 1
ATOM 1392 O O . PRO A 1 180 ? 12.208 2.075 -19.272 1.00 89.12 180 PRO A O 1
ATOM 1395 N N . ALA A 1 181 ? 14.168 0.999 -19.528 1.00 87.06 181 ALA A N 1
ATOM 1396 C CA . ALA A 1 181 ? 14.847 2.095 -20.225 1.00 87.06 181 ALA A CA 1
ATOM 1397 C C . ALA A 1 181 ? 14.071 2.597 -21.454 1.00 87.06 181 ALA A C 1
ATOM 1399 O O . ALA A 1 181 ? 14.037 3.799 -21.698 1.00 87.06 181 ALA A O 1
ATOM 1400 N N . ASP A 1 182 ? 13.413 1.701 -22.190 1.00 88.81 182 ASP A N 1
ATOM 1401 C CA . ASP A 1 182 ? 12.618 2.067 -23.365 1.00 88.81 182 ASP A CA 1
ATOM 1402 C C . ASP A 1 182 ? 11.413 2.939 -22.992 1.00 88.81 182 ASP A C 1
ATOM 1404 O O . ASP A 1 182 ? 11.136 3.929 -23.662 1.00 88.81 182 ASP A O 1
ATOM 1408 N N . PHE A 1 183 ? 10.754 2.641 -21.867 1.00 89.44 183 PHE A N 1
ATOM 1409 C CA . PHE A 1 183 ? 9.663 3.466 -21.349 1.00 89.44 183 PHE A CA 1
ATOM 1410 C C . PHE A 1 183 ? 10.166 4.844 -20.903 1.00 89.44 183 PHE A C 1
ATOM 1412 O O . PHE A 1 183 ? 9.567 5.862 -21.241 1.00 89.44 183 PHE A O 1
ATOM 1419 N N . LEU A 1 184 ? 11.297 4.886 -20.189 1.00 86.12 184 LEU A N 1
ATOM 1420 C CA . LEU A 1 184 ? 11.905 6.144 -19.745 1.00 86.12 184 LEU A CA 1
ATOM 1421 C C . LEU A 1 184 ? 12.324 7.024 -20.928 1.00 86.12 184 LEU A C 1
ATOM 1423 O O . LEU A 1 184 ? 12.136 8.234 -20.875 1.00 86.12 184 LEU A O 1
ATOM 1427 N N . ARG A 1 185 ? 12.840 6.425 -22.009 1.00 89.25 185 ARG A N 1
ATOM 1428 C CA . ARG A 1 185 ? 13.169 7.137 -23.254 1.00 89.25 185 ARG A CA 1
ATOM 1429 C C . ARG A 1 185 ? 11.936 7.756 -23.909 1.00 89.25 185 ARG A C 1
ATOM 1431 O O . ARG A 1 185 ? 12.029 8.878 -24.386 1.00 89.25 185 ARG A O 1
ATOM 1438 N N . CYS A 1 186 ? 10.794 7.066 -23.904 1.00 89.69 186 CYS A N 1
ATOM 1439 C CA . CYS A 1 186 ? 9.541 7.611 -24.435 1.00 89.69 186 CYS A CA 1
ATOM 1440 C C . CYS A 1 186 ? 8.964 8.754 -23.591 1.00 89.69 186 CYS A C 1
ATOM 1442 O O . CYS A 1 186 ? 8.213 9.561 -24.119 1.00 89.69 186 CYS A O 1
ATOM 1444 N N . GLN A 1 187 ? 9.272 8.820 -22.295 1.00 85.44 187 GLN A N 1
ATOM 1445 C CA . GLN A 1 187 ? 8.726 9.849 -21.406 1.00 85.44 187 GLN A CA 1
ATOM 1446 C C . GLN A 1 187 ? 9.408 11.216 -21.570 1.00 85.44 187 GLN A C 1
ATOM 1448 O O . GLN A 1 187 ? 8.799 12.240 -21.269 1.00 85.44 187 GLN A O 1
ATOM 1453 N N . VAL A 1 188 ? 10.673 11.228 -21.994 1.00 81.38 188 VAL A N 1
ATOM 1454 C CA . VAL A 1 188 ? 11.475 12.452 -22.176 1.00 81.38 188 VAL A CA 1
ATOM 1455 C C . VAL A 1 188 ? 11.512 12.959 -23.622 1.00 81.38 188 VAL A C 1
ATOM 1457 O O . VAL A 1 188 ? 12.175 13.962 -23.880 1.00 81.38 188 VAL A O 1
ATOM 1460 N N . ALA A 1 189 ? 10.845 12.265 -24.548 1.00 63.09 189 ALA A N 1
ATOM 1461 C CA . ALA A 1 189 ? 10.692 12.663 -25.948 1.00 63.09 189 ALA A CA 1
ATOM 1462 C C . ALA A 1 189 ? 9.430 13.515 -26.136 1.00 63.09 189 ALA A C 1
ATOM 1464 O O . ALA A 1 189 ? 9.501 14.478 -26.930 1.00 63.09 189 ALA A O 1
#

Solvent-accessible surface area (backbone atoms only — not comparable to full-atom values): 12525 Å² total; per-residue (Å²): 128,75,76,85,51,76,77,80,60,60,64,71,50,54,50,53,54,51,60,61,46,54,34,61,69,42,91,50,73,88,58,34,70,56,68,70,61,52,49,55,56,51,50,52,48,54,56,58,60,72,73,72,73,86,89,82,86,85,82,91,81,81,87,84,92,80,81,90,77,85,83,78,85,79,84,77,84,84,81,80,78,88,79,72,78,86,73,76,95,74,74,87,77,66,94,84,68,72,63,45,77,50,58,49,78,78,90,80,77,84,66,61,97,85,79,63,48,51,55,59,6,27,49,32,38,27,37,65,90,78,65,46,77,76,46,76,46,64,69,52,71,90,36,84,75,34,72,64,22,40,16,36,26,28,40,69,77,98,69,69,51,72,41,78,90,80,72,44,75,48,76,62,65,48,63,75,72,40,61,34,69,71,58,57,56,64,73,78,108

Radius of gyration: 24.61 Å; Cα contacts (8 Å, |Δi|>4): 186; chains: 1; bounding box: 63×50×55 Å

InterPro domains:
  IPR011047 Quinoprotein alcohol dehydrogenase-like superfamily [SSF50998] (114-183)

Organism: NCBI:txid205694

Sequence (189 aa):
MDTKLEGQYPQKGAFIAATIALPCLSREPKLRPNMTEVLSTLEELQSLKSASRPFKGENRTSFDAVSMSPLKHRNSPRNVTTLASPLPSYLRSPPGSNYEFTNSEYQEELLLAGQCCTFRGSLVKLDIRNGKILWQMYTLPNNGGKLRGYSGAAIWGSSPSIDIFRGLVYVGTGNLYLAPADFLRCQVA

Secondary structure (DSSP, 8-state):
--GGGTT-S-HHHHHHHHHHHHHHT-SSGGGSPPHHHHHHHHHHHHHHHHT----------------PPP-----PPP-----SPPPP----PPTT--EEEEE---------TTT----B-EEEEEETTT--EEEEEESS---TT-TTS-EE----SS--EEETTTTEEE-----EEE--HHHHHHH--

Nearest PDB structures (foldseek):
  6om1-assembly3_E  TM=6.074E-01  e=4.661E+00  Homo sapiens
  3vi4-assembly1_A  TM=5.147E-01  e=3.855E+00  Homo sapiens
  7ui9-assembly1_a  TM=3.861E-01  e=6.397E+00  Saccharomyces cerevisiae S288C

pLDDT: mean 70.82, std 23.1, range [25.5, 95.25]

Mean predicted aligned error: 18.65 Å